Protein AF-A0A2D7WA22-F1 (afdb_monomer)

Solvent-accessible surface area (backbone atoms only — not comparable to full-atom values): 11989 Å² total; per-residue (Å²): 135,79,86,81,78,75,79,78,75,49,73,68,56,56,52,50,51,46,53,52,49,50,47,52,48,48,49,52,66,76,46,58,73,92,53,81,44,49,104,83,66,50,68,70,70,55,61,49,52,39,23,45,42,33,36,50,54,14,52,52,45,37,56,57,49,68,72,53,59,78,88,54,43,74,72,46,25,60,57,46,40,51,50,42,46,58,54,35,47,50,29,27,51,52,36,48,32,54,76,69,40,70,78,48,88,61,64,79,92,69,65,47,91,97,43,57,79,43,75,49,78,38,79,62,37,83,90,78,71,44,49,50,33,37,36,38,33,92,69,30,48,58,54,40,34,51,49,30,52,46,48,42,53,50,49,63,75,50,61,84,46,92,60,31,34,57,50,46,24,36,51,36,28,30,46,11,23,52,37,34,38,53,30,37,70,30,71,69,57,24,48,54,23,50,56,52,30,49,56,37,47,37,54,48,31,54,74,72,40,65,99,57,16,73,68,80,48,106

Mean predicted aligned error: 10.93 Å

pLDDT: mean 75.65, std 14.12, range [40.56, 95.25]

Radius of gyration: 19.79 Å; Cα contacts (8 Å, |Δi|>4): 254; chains: 1; bounding box: 45×62×51 Å

Sequence (218 aa):
MSDTAAVRINEKEFILVGVFLVFTAILAAFFPNMATTNESGEIDYISIPLVGFPIMASLILLAFASQEKSSRMHKLNASVRLATLAFSFIPFAVATALFFDWLVVIDWNNIGYNSYAIRQQYTWINSIGVSWHVGLDGLSFPMVWLTAFLIPVTILMTWDEKSGATYHPLLLLMGGALIGVFVALDLFMFYVFWELTLIPMFFLILNWGGKERRYAAQ

Structure (mmCIF, N/CA/C/O backbone):
data_AF-A0A2D7WA22-F1
#
_entry.id   AF-A0A2D7WA22-F1
#
loop_
_atom_site.group_PDB
_atom_site.id
_atom_site.type_symbol
_atom_site.label_atom_id
_atom_site.label_alt_id
_atom_site.label_comp_id
_atom_site.label_asym_id
_atom_site.label_entity_id
_atom_site.label_seq_id
_atom_site.pdbx_PDB_ins_code
_atom_site.Cartn_x
_atom_site.Cartn_y
_atom_site.Cartn_z
_atom_site.occupancy
_atom_site.B_iso_or_equiv
_atom_site.auth_seq_id
_atom_site.auth_comp_id
_atom_site.auth_asym_id
_atom_site.auth_atom_id
_atom_site.pdbx_PDB_model_num
ATOM 1 N N . MET A 1 1 ? 2.671 -49.892 29.469 1.00 40.66 1 MET A N 1
ATOM 2 C CA . MET A 1 1 ? 3.418 -49.751 28.205 1.00 40.66 1 MET A CA 1
ATOM 3 C C . MET A 1 1 ? 2.680 -48.694 27.391 1.00 40.66 1 MET A C 1
ATOM 5 O O . MET A 1 1 ? 1.584 -48.972 26.943 1.00 40.66 1 MET A O 1
ATOM 9 N N . SER A 1 2 ? 3.241 -47.476 27.372 1.00 44.31 2 SER A N 1
ATOM 10 C CA . SER A 1 2 ? 2.905 -46.285 26.564 1.00 44.31 2 SER A CA 1
ATOM 11 C C . SER A 1 2 ? 1.430 -45.865 26.411 1.00 44.31 2 SER A C 1
ATOM 13 O O . SER A 1 2 ? 0.767 -46.264 25.457 1.00 44.31 2 SER A O 1
ATOM 15 N N . ASP A 1 3 ? 0.983 -44.945 27.274 1.00 45.47 3 ASP A N 1
ATOM 16 C CA . ASP A 1 3 ? -0.130 -44.025 26.995 1.00 45.47 3 ASP A CA 1
ATOM 17 C C . ASP A 1 3 ? 0.218 -43.187 25.752 1.00 45.47 3 ASP A C 1
ATOM 19 O O . ASP A 1 3 ? 1.113 -42.339 25.782 1.00 45.47 3 ASP A O 1
ATOM 23 N N . THR A 1 4 ? -0.466 -43.422 24.633 1.00 53.50 4 THR A N 1
ATOM 24 C CA . THR A 1 4 ? -0.446 -42.514 23.482 1.00 53.50 4 THR A CA 1
ATOM 25 C C . THR A 1 4 ? -1.156 -41.224 23.873 1.00 53.50 4 THR A C 1
ATOM 27 O O . THR A 1 4 ? -2.381 -41.125 23.796 1.00 53.50 4 THR A O 1
ATOM 30 N N . ALA A 1 5 ? -0.376 -40.232 24.303 1.00 50.94 5 ALA A N 1
ATOM 31 C CA . ALA A 1 5 ? -0.824 -38.861 24.470 1.00 50.94 5 ALA A CA 1
ATOM 32 C C . ALA A 1 5 ? -1.284 -38.323 23.108 1.00 50.94 5 ALA A C 1
ATOM 34 O O . ALA A 1 5 ? -0.484 -37.842 22.306 1.00 50.94 5 ALA A O 1
ATOM 35 N N . ALA A 1 6 ? -2.582 -38.439 22.827 1.00 52.62 6 ALA A N 1
ATOM 36 C CA . ALA A 1 6 ? -3.207 -37.739 21.720 1.00 52.62 6 ALA A CA 1
ATOM 37 C C . ALA A 1 6 ? -2.972 -36.239 21.940 1.00 52.62 6 ALA A C 1
ATOM 39 O O . ALA A 1 6 ? -3.553 -35.636 22.847 1.00 52.62 6 ALA A O 1
ATOM 40 N N . VAL A 1 7 ? -2.069 -35.656 21.148 1.00 59.00 7 VAL A N 1
ATOM 41 C CA . VAL A 1 7 ? -1.822 -34.215 21.108 1.00 59.00 7 VAL A CA 1
ATOM 42 C C . VAL A 1 7 ? -3.149 -33.560 20.734 1.00 59.00 7 VAL A C 1
ATOM 44 O O . VAL A 1 7 ? -3.590 -33.628 19.590 1.00 59.00 7 VAL A O 1
ATOM 47 N N . ARG A 1 8 ? -3.836 -32.987 21.726 1.00 51.75 8 ARG A N 1
ATOM 48 C CA . ARG A 1 8 ? -5.062 -32.213 21.520 1.00 51.75 8 ARG A CA 1
ATOM 49 C C . ARG A 1 8 ? -4.667 -30.885 20.886 1.00 51.75 8 ARG A C 1
ATOM 51 O O . ARG A 1 8 ? -4.421 -29.915 21.596 1.00 51.75 8 ARG A O 1
ATOM 58 N N . ILE A 1 9 ? -4.561 -30.873 19.561 1.00 57.53 9 ILE A N 1
ATOM 59 C CA . ILE A 1 9 ? -4.369 -29.649 18.781 1.00 57.53 9 ILE A CA 1
ATOM 60 C C . ILE A 1 9 ? -5.577 -28.752 19.059 1.00 57.53 9 ILE A C 1
ATOM 62 O O . ILE A 1 9 ? -6.724 -29.191 18.961 1.00 57.53 9 ILE A O 1
ATOM 66 N N . ASN A 1 10 ? -5.326 -27.521 19.493 1.00 66.81 10 ASN A N 1
ATOM 67 C CA . ASN A 1 10 ? -6.388 -26.590 19.857 1.00 66.81 10 ASN A CA 1
ATOM 68 C C . ASN A 1 10 ? -7.135 -26.157 18.580 1.00 66.81 10 ASN A C 1
ATOM 70 O O . ASN A 1 10 ? -6.491 -25.921 17.560 1.00 66.81 10 ASN A O 1
ATOM 74 N N . GLU A 1 11 ? -8.464 -25.990 18.605 1.00 67.31 11 GLU A N 1
ATOM 75 C CA . GLU A 1 11 ? -9.244 -25.564 17.417 1.00 67.31 11 GLU A CA 1
ATOM 76 C C . GLU A 1 11 ? -8.676 -24.279 16.782 1.00 67.31 11 GLU A C 1
ATOM 78 O O . GLU A 1 11 ? -8.676 -24.113 15.564 1.00 67.31 11 GLU A O 1
ATOM 83 N N . LYS A 1 12 ? -8.092 -23.404 17.609 1.00 56.69 12 LYS A N 1
ATOM 84 C CA . LYS A 1 12 ? -7.400 -22.182 17.178 1.00 56.69 12 LYS A CA 1
ATOM 85 C C . LYS A 1 12 ? -6.147 -22.436 16.336 1.00 56.69 12 LYS A C 1
ATOM 87 O O . LYS A 1 12 ? -5.876 -21.670 15.420 1.00 56.69 12 LYS A O 1
ATOM 92 N N . GLU A 1 13 ? -5.386 -23.487 16.632 1.00 58.94 13 GLU A N 1
ATOM 93 C CA . GLU A 1 13 ? -4.184 -23.858 15.873 1.00 58.94 13 GLU A CA 1
ATOM 94 C C . GLU A 1 13 ? -4.567 -24.458 14.518 1.00 58.94 13 GLU A C 1
ATOM 96 O O . GLU A 1 13 ? -3.937 -24.148 13.511 1.00 58.94 13 GLU A O 1
ATOM 101 N N . PHE A 1 14 ? -5.654 -25.232 14.462 1.00 65.25 14 PHE A N 1
ATOM 102 C CA . PHE A 1 14 ? -6.178 -25.771 13.206 1.00 65.25 14 PHE A CA 1
ATOM 103 C C . PHE A 1 14 ? -6.692 -24.664 12.274 1.00 65.25 14 PHE A C 1
ATOM 105 O O . PHE A 1 14 ? -6.386 -24.661 11.082 1.00 65.25 14 PHE A O 1
ATOM 112 N N . ILE A 1 15 ? -7.407 -23.673 12.816 1.00 63.22 15 ILE A N 1
ATOM 113 C CA . ILE A 1 15 ? -7.856 -22.507 12.043 1.00 63.22 15 ILE A CA 1
ATOM 114 C C . ILE A 1 15 ? -6.663 -21.644 11.614 1.00 63.22 15 ILE A C 1
ATOM 116 O O . ILE A 1 15 ? -6.643 -21.166 10.484 1.00 63.22 15 ILE A O 1
ATOM 120 N N . LEU A 1 16 ? -5.650 -21.465 12.467 1.00 58.38 16 LEU A N 1
ATOM 121 C CA . LEU A 1 16 ? -4.437 -20.721 12.118 1.00 58.38 16 LEU A CA 1
ATOM 122 C C . LEU A 1 16 ? -3.681 -21.375 10.954 1.00 58.38 16 LEU A C 1
ATOM 124 O O . LEU A 1 16 ? -3.290 -20.690 10.011 1.00 58.38 16 LEU A O 1
ATOM 128 N N . VAL A 1 17 ? -3.520 -22.699 10.996 1.00 56.12 17 VAL A N 1
ATOM 129 C CA . VAL A 1 17 ? -2.935 -23.477 9.897 1.00 56.12 17 VAL A CA 1
ATOM 130 C C . VAL A 1 17 ? -3.815 -23.389 8.647 1.00 56.12 17 VAL A C 1
ATOM 132 O O . VAL A 1 17 ? -3.289 -23.238 7.549 1.00 56.12 17 VAL A O 1
ATOM 135 N N . GLY A 1 18 ? -5.143 -23.382 8.796 1.00 64.94 18 GLY A N 1
ATOM 136 C CA . GLY A 1 18 ? -6.084 -23.144 7.700 1.00 64.94 18 GLY A CA 1
ATOM 137 C C . GLY A 1 18 ? -5.918 -21.766 7.049 1.00 64.94 18 GLY A C 1
ATOM 138 O O . GLY A 1 18 ? -5.825 -21.677 5.830 1.00 64.94 18 GLY A O 1
ATOM 139 N N . VAL A 1 19 ? -5.800 -20.694 7.838 1.00 62.81 19 VAL A N 1
ATOM 140 C CA . VAL A 1 19 ? -5.535 -19.331 7.341 1.00 62.81 19 VAL A CA 1
ATOM 141 C C . VAL A 1 19 ? -4.160 -19.248 6.681 1.00 62.81 19 VAL A C 1
ATOM 143 O O . VAL A 1 19 ? -4.032 -18.606 5.646 1.00 62.81 19 VAL A O 1
ATOM 146 N N . PHE A 1 20 ? -3.145 -19.925 7.222 1.00 60.25 20 PHE A N 1
ATOM 147 C CA . PHE A 1 20 ? -1.808 -19.995 6.626 1.00 60.25 20 PHE A CA 1
ATOM 148 C C . PHE A 1 20 ? -1.792 -20.767 5.292 1.00 60.25 20 PHE A C 1
ATOM 150 O O . PHE A 1 20 ? -1.095 -20.383 4.351 1.00 60.25 20 PHE A O 1
ATOM 157 N N . LEU A 1 21 ? -2.594 -21.829 5.177 1.00 58.88 21 LEU A N 1
ATOM 158 C CA . LEU A 1 21 ? -2.779 -22.584 3.936 1.00 58.88 21 LEU A CA 1
ATOM 159 C C . LEU A 1 21 ? -3.570 -21.792 2.893 1.00 58.88 21 LEU A C 1
ATOM 161 O O . LEU A 1 21 ? -3.202 -21.779 1.724 1.00 58.88 21 LEU A O 1
ATOM 165 N N . VAL A 1 22 ? -4.611 -21.069 3.308 1.00 63.47 22 VAL A N 1
ATOM 166 C CA . VAL A 1 22 ? -5.327 -20.131 2.432 1.00 63.47 22 VAL A CA 1
ATOM 167 C C . VAL A 1 22 ? -4.407 -18.978 2.018 1.00 63.47 22 VAL A C 1
ATOM 169 O O . VAL A 1 22 ? -4.413 -18.598 0.858 1.00 63.47 22 VAL A O 1
ATOM 172 N N . PHE A 1 23 ? -3.551 -18.478 2.912 1.00 62.97 23 PHE A N 1
ATOM 173 C CA . PHE A 1 23 ? -2.505 -17.490 2.620 1.00 62.97 23 PHE A CA 1
ATOM 174 C C . PHE A 1 23 ? -1.533 -18.002 1.553 1.00 62.97 23 PHE A C 1
ATOM 176 O O . PHE A 1 23 ? -1.296 -17.306 0.574 1.00 62.97 23 PHE A O 1
ATOM 183 N N . THR A 1 24 ? -1.003 -19.219 1.700 1.00 54.50 24 THR A N 1
ATOM 184 C CA . THR A 1 24 ? -0.066 -19.797 0.720 1.00 54.50 24 THR A CA 1
ATOM 185 C C . THR A 1 24 ? -0.763 -20.099 -0.600 1.00 54.50 24 THR A C 1
ATOM 187 O O . THR A 1 24 ? -0.167 -19.896 -1.652 1.00 54.50 24 THR A O 1
ATOM 190 N N . ALA A 1 25 ? -2.034 -20.501 -0.565 1.00 57.69 25 ALA A N 1
ATOM 191 C CA . ALA A 1 25 ? -2.844 -20.699 -1.759 1.00 57.69 25 ALA A CA 1
ATOM 192 C C . ALA A 1 25 ? -3.172 -19.378 -2.473 1.00 57.69 25 ALA A C 1
ATOM 194 O O . ALA A 1 25 ? -3.064 -19.325 -3.689 1.00 57.69 25 ALA A O 1
ATOM 195 N N . ILE A 1 26 ? -3.518 -18.305 -1.751 1.00 62.16 26 ILE A N 1
ATOM 196 C CA . ILE A 1 26 ? -3.746 -16.963 -2.317 1.00 62.16 26 ILE A CA 1
ATOM 197 C C . ILE A 1 26 ? -2.439 -16.407 -2.883 1.00 62.16 26 ILE A C 1
ATOM 199 O O . ILE A 1 26 ? -2.439 -15.896 -3.996 1.00 62.16 26 ILE A O 1
ATOM 203 N N . LEU A 1 27 ? -1.322 -16.563 -2.168 1.00 57.28 27 LEU A N 1
ATOM 204 C CA . LEU A 1 27 ? 0.007 -16.165 -2.630 1.00 57.28 27 LEU A CA 1
ATOM 205 C C . LEU A 1 27 ? 0.378 -16.904 -3.927 1.00 57.28 27 LEU A C 1
ATOM 207 O O . LEU A 1 27 ? 0.755 -16.273 -4.905 1.00 57.28 27 LEU A O 1
ATOM 211 N N . ALA A 1 28 ? 0.189 -18.225 -3.968 1.00 55.06 28 ALA A N 1
ATOM 212 C CA . ALA A 1 28 ? 0.450 -19.037 -5.155 1.00 55.06 28 ALA A CA 1
ATOM 213 C C . ALA A 1 28 ? -0.542 -18.777 -6.303 1.00 55.06 28 ALA A C 1
ATOM 215 O O . ALA A 1 28 ? -0.185 -18.936 -7.468 1.00 55.06 28 ALA A O 1
ATOM 216 N N . ALA A 1 29 ? -1.785 -18.399 -5.988 1.00 57.38 29 ALA A N 1
ATOM 217 C CA . ALA A 1 29 ? -2.821 -18.130 -6.978 1.00 57.38 29 ALA A CA 1
ATOM 218 C C . ALA A 1 29 ? -2.676 -16.743 -7.606 1.00 57.38 29 ALA A C 1
ATOM 220 O O . ALA A 1 29 ? -2.864 -16.636 -8.810 1.00 57.38 29 ALA A O 1
ATOM 221 N N . PHE A 1 30 ? -2.345 -15.705 -6.831 1.00 58.59 30 PHE A N 1
ATOM 222 C CA . PHE A 1 30 ? -2.199 -14.328 -7.323 1.00 58.59 30 PHE A CA 1
ATOM 223 C C . PHE A 1 30 ? -0.798 -14.014 -7.861 1.00 58.59 30 PHE A C 1
ATOM 225 O O . PHE A 1 30 ? -0.679 -13.168 -8.742 1.00 58.59 30 PHE A O 1
ATOM 232 N N . PHE A 1 31 ? 0.243 -14.696 -7.375 1.00 59.38 31 PHE A N 1
ATOM 233 C CA . PHE A 1 31 ? 1.629 -14.508 -7.812 1.00 59.38 31 PHE A CA 1
ATOM 234 C C . PHE A 1 31 ? 2.147 -15.807 -8.452 1.00 59.38 31 PHE A C 1
ATOM 236 O O . PHE A 1 31 ? 2.809 -16.616 -7.792 1.00 59.38 31 PHE A O 1
ATOM 243 N N . PRO A 1 32 ? 1.809 -16.072 -9.726 1.00 50.78 32 PRO A N 1
ATOM 244 C CA . PRO A 1 32 ? 2.322 -17.241 -10.429 1.00 50.78 32 PRO A CA 1
ATOM 245 C C . PRO A 1 32 ? 3.842 -17.141 -10.594 1.00 50.78 32 PRO A C 1
ATOM 247 O O . PRO A 1 32 ? 4.369 -16.090 -10.943 1.00 50.78 32 PRO A O 1
ATOM 250 N N . ASN A 1 33 ? 4.522 -18.270 -10.390 1.00 49.00 33 ASN A N 1
ATOM 251 C CA . ASN A 1 33 ? 5.981 -18.440 -10.360 1.00 49.00 33 ASN A CA 1
ATOM 252 C C . ASN A 1 33 ? 6.680 -17.871 -9.115 1.00 49.00 33 ASN A C 1
ATOM 254 O O . ASN A 1 33 ? 7.541 -17.001 -9.179 1.00 49.00 33 ASN A O 1
ATOM 258 N N . MET A 1 34 ? 6.399 -18.509 -7.973 1.00 45.66 34 MET A N 1
ATOM 259 C CA . MET A 1 34 ? 7.188 -18.442 -6.733 1.00 45.66 34 MET A CA 1
ATOM 260 C C . MET A 1 34 ? 8.546 -19.165 -6.836 1.00 45.66 34 MET A C 1
ATOM 262 O O . MET A 1 34 ? 8.928 -19.941 -5.960 1.00 45.66 34 MET A O 1
ATOM 266 N N . ALA A 1 35 ? 9.278 -18.930 -7.919 1.00 40.56 35 ALA A N 1
ATOM 267 C CA . ALA A 1 35 ? 10.693 -19.236 -8.011 1.00 40.56 35 ALA A CA 1
ATOM 268 C C . ALA A 1 35 ? 11.381 -17.911 -8.325 1.00 40.56 35 ALA A C 1
ATOM 270 O O . ALA A 1 35 ? 11.062 -17.256 -9.307 1.00 40.56 35 ALA A O 1
ATOM 271 N N . THR A 1 36 ? 12.258 -17.506 -7.420 1.00 46.97 36 THR A N 1
ATOM 272 C CA . THR A 1 36 ? 12.890 -16.195 -7.208 1.00 46.97 36 THR A CA 1
ATOM 273 C C . THR A 1 36 ? 13.787 -15.691 -8.346 1.00 46.97 36 THR A C 1
ATOM 275 O O . THR A 1 36 ? 14.806 -15.055 -8.095 1.00 46.97 36 THR A O 1
ATOM 278 N N . THR A 1 37 ? 13.455 -15.989 -9.593 1.00 44.31 37 THR A N 1
ATOM 279 C CA . THR A 1 37 ? 14.300 -15.725 -10.750 1.00 44.31 37 THR A CA 1
ATOM 280 C C . THR A 1 37 ? 13.427 -15.513 -11.975 1.00 44.31 37 THR A C 1
ATOM 282 O O . THR A 1 37 ? 12.665 -16.399 -12.363 1.00 44.31 37 THR A O 1
ATOM 285 N N . ASN A 1 38 ? 13.583 -14.345 -12.604 1.00 49.25 38 ASN A N 1
ATOM 286 C CA . ASN A 1 38 ? 13.236 -14.139 -14.010 1.00 49.25 38 ASN A CA 1
ATOM 287 C C . ASN A 1 38 ? 13.832 -15.265 -14.881 1.00 49.25 38 ASN A C 1
ATOM 289 O O . ASN A 1 38 ? 14.788 -15.935 -14.484 1.00 49.25 38 ASN A O 1
ATOM 293 N N . GLU A 1 39 ? 13.388 -15.373 -16.134 1.00 49.84 39 GLU A N 1
ATOM 294 C CA . GLU A 1 39 ? 14.095 -16.140 -17.178 1.00 49.84 39 GLU A CA 1
ATOM 295 C C . GLU A 1 39 ? 15.579 -15.707 -17.337 1.00 49.84 39 GLU A C 1
ATOM 297 O O . GLU A 1 39 ? 16.385 -16.442 -17.901 1.00 49.84 39 GLU A O 1
ATOM 302 N N . SER A 1 40 ? 15.956 -14.543 -16.779 1.00 44.53 40 SER A N 1
ATOM 303 C CA . SER A 1 40 ? 17.304 -13.960 -16.711 1.00 44.53 40 SER A CA 1
ATOM 304 C C . SER A 1 40 ? 18.034 -14.092 -15.357 1.00 44.53 40 SER A C 1
ATOM 306 O O . SER A 1 40 ? 19.177 -13.652 -15.252 1.00 44.53 40 SER A O 1
ATOM 308 N N . GLY A 1 41 ? 17.428 -14.684 -14.319 1.00 51.38 41 GLY A N 1
ATOM 309 C CA . GLY A 1 41 ? 18.082 -14.887 -13.014 1.00 51.38 41 GLY A CA 1
ATOM 310 C C . GLY A 1 41 ? 18.057 -13.696 -12.038 1.00 51.38 41 GLY A C 1
ATOM 311 O O . GLY A 1 41 ? 18.729 -13.742 -11.010 1.00 51.38 41 GLY A O 1
ATOM 312 N N . GLU A 1 42 ? 17.292 -12.643 -12.329 1.00 55.66 42 GLU A N 1
ATOM 313 C CA . GLU A 1 42 ? 17.187 -11.438 -11.491 1.00 55.66 42 GLU A CA 1
ATOM 314 C C . GLU A 1 42 ? 16.034 -11.548 -10.471 1.00 55.66 42 GLU A C 1
ATOM 316 O O . GLU A 1 42 ? 14.986 -12.133 -10.773 1.00 55.66 42 GLU A O 1
ATOM 321 N N . ILE A 1 43 ? 16.243 -11.027 -9.254 1.00 58.88 43 ILE A N 1
ATOM 322 C CA . ILE A 1 43 ? 15.286 -11.092 -8.135 1.00 58.88 43 ILE A CA 1
ATOM 323 C C . ILE A 1 43 ? 14.184 -10.041 -8.342 1.00 58.88 43 ILE A C 1
ATOM 325 O O . ILE A 1 43 ? 14.472 -8.862 -8.528 1.00 58.88 43 ILE A O 1
ATOM 329 N N . ASP A 1 44 ? 12.915 -10.452 -8.262 1.00 67.56 44 ASP A N 1
ATOM 330 C CA . ASP A 1 44 ? 11.765 -9.539 -8.277 1.00 67.56 44 ASP A CA 1
ATOM 331 C C . ASP A 1 44 ? 11.621 -8.804 -6.938 1.00 67.56 44 ASP A C 1
ATOM 333 O O . ASP A 1 44 ? 11.105 -9.333 -5.949 1.00 67.56 44 ASP A O 1
ATOM 337 N N . TYR A 1 45 ? 12.099 -7.561 -6.912 1.00 67.12 45 TYR A N 1
ATOM 338 C CA . TYR A 1 45 ? 11.980 -6.669 -5.760 1.00 67.12 45 TYR A CA 1
ATOM 339 C C . TYR A 1 45 ? 10.653 -5.899 -5.715 1.00 67.12 45 TYR A C 1
ATOM 341 O O . TYR A 1 45 ? 10.390 -5.194 -4.739 1.00 67.12 45 TYR A O 1
ATOM 349 N N . ILE A 1 46 ? 9.817 -6.016 -6.746 1.00 69.00 46 ILE A N 1
ATOM 350 C CA . ILE A 1 46 ? 8.629 -5.190 -6.947 1.00 69.00 46 ILE A CA 1
ATOM 351 C C . ILE A 1 46 ? 7.365 -5.939 -6.514 1.00 69.00 46 ILE A C 1
ATOM 353 O O . ILE A 1 46 ? 6.607 -5.451 -5.676 1.00 69.00 46 ILE A O 1
ATOM 357 N N . SER A 1 47 ? 7.113 -7.130 -7.050 1.00 69.31 47 SER A N 1
ATOM 358 C CA . SER A 1 47 ? 5.838 -7.824 -6.846 1.00 69.31 47 SER A CA 1
ATOM 359 C C . SER A 1 47 ? 5.692 -8.364 -5.419 1.00 69.31 47 SER A C 1
ATOM 361 O O . SER A 1 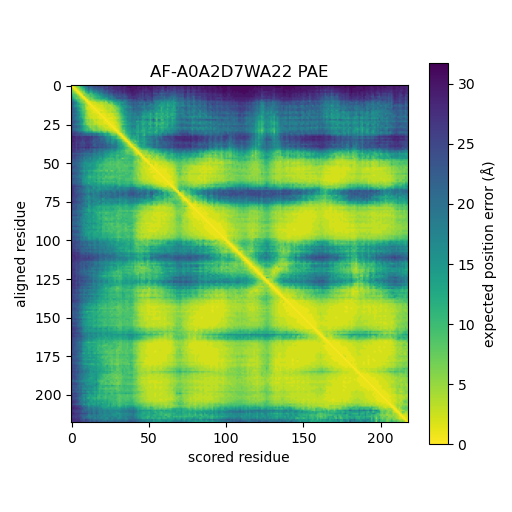47 ? 4.677 -8.119 -4.762 1.00 69.31 47 SER A O 1
ATOM 363 N N . ILE A 1 48 ? 6.717 -9.038 -4.889 1.00 73.25 48 ILE A N 1
ATOM 364 C CA . ILE A 1 48 ? 6.642 -9.704 -3.579 1.00 73.25 48 ILE A CA 1
ATOM 365 C C . ILE A 1 48 ? 6.836 -8.716 -2.417 1.00 73.25 48 ILE A C 1
ATOM 367 O O . ILE A 1 48 ? 5.958 -8.649 -1.553 1.00 73.25 48 ILE A O 1
ATOM 371 N N . PRO A 1 49 ? 7.929 -7.932 -2.341 1.00 79.06 49 PRO A N 1
ATOM 372 C CA . PRO A 1 49 ? 8.199 -7.104 -1.163 1.00 79.06 49 PRO A CA 1
ATOM 373 C C . PRO A 1 49 ? 7.319 -5.852 -1.088 1.00 79.06 49 PRO A C 1
ATOM 375 O O . PRO A 1 49 ? 6.996 -5.387 0.004 1.00 79.06 49 PRO A O 1
ATOM 378 N N . LEU A 1 50 ? 6.946 -5.298 -2.243 1.00 80.38 50 LEU A N 1
ATOM 379 C CA . LEU A 1 50 ? 6.290 -3.995 -2.343 1.00 80.38 50 LEU A CA 1
ATOM 380 C C . LEU A 1 50 ? 4.762 -4.119 -2.353 1.00 80.38 50 LEU A C 1
ATOM 382 O O . LEU A 1 50 ? 4.087 -3.325 -1.702 1.00 80.38 50 LEU A O 1
ATOM 386 N N . VAL A 1 51 ? 4.218 -5.139 -3.027 1.00 81.19 51 VAL A N 1
ATOM 387 C CA . VAL A 1 51 ? 2.765 -5.340 -3.163 1.00 81.19 51 VAL A CA 1
ATOM 388 C C . VAL A 1 51 ? 2.273 -6.531 -2.342 1.00 81.19 51 VAL A C 1
ATOM 390 O O . VAL A 1 51 ? 1.376 -6.386 -1.508 1.00 81.19 51 VAL A O 1
ATOM 393 N N . GLY A 1 52 ? 2.875 -7.707 -2.530 1.00 80.75 52 GLY A N 1
ATOM 394 C CA . GLY A 1 52 ? 2.445 -8.938 -1.865 1.00 80.75 52 GLY A CA 1
ATOM 395 C C . GLY A 1 52 ? 2.560 -8.856 -0.344 1.00 80.75 52 GLY A C 1
ATOM 396 O O . GLY A 1 52 ? 1.599 -9.125 0.374 1.00 80.75 52 GLY A O 1
ATOM 397 N N . PHE A 1 53 ? 3.711 -8.425 0.167 1.00 85.38 53 PHE A N 1
ATOM 398 C CA . PHE A 1 53 ? 3.968 -8.356 1.601 1.00 85.38 53 PHE A CA 1
ATOM 399 C C . PHE A 1 53 ? 2.928 -7.528 2.389 1.00 85.38 53 PHE A C 1
ATOM 401 O O . PHE A 1 53 ? 2.334 -8.089 3.314 1.00 85.38 53 PHE A O 1
ATO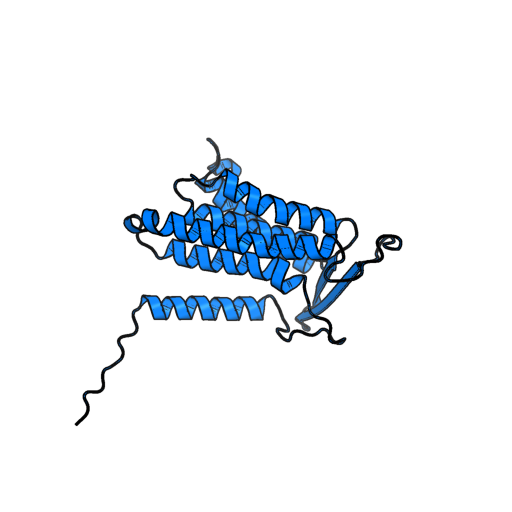M 408 N N . PRO A 1 54 ? 2.639 -6.249 2.064 1.00 87.50 54 PRO A N 1
ATOM 409 C CA . PRO A 1 54 ? 1.661 -5.459 2.821 1.00 87.50 54 PRO A CA 1
ATOM 410 C C . PRO A 1 54 ? 0.228 -6.006 2.731 1.00 87.50 54 PRO A C 1
ATOM 412 O O . PRO A 1 54 ? -0.488 -6.008 3.738 1.00 87.50 54 PRO A O 1
ATOM 415 N N . ILE A 1 55 ? -0.190 -6.525 1.571 1.00 87.12 55 ILE A N 1
ATOM 416 C CA . ILE A 1 55 ? -1.520 -7.135 1.400 1.00 87.12 55 ILE A CA 1
ATOM 417 C C . ILE A 1 55 ? -1.649 -8.380 2.276 1.00 87.12 55 ILE A C 1
ATOM 419 O O . ILE A 1 55 ? -2.626 -8.554 2.998 1.00 87.12 55 ILE A O 1
ATOM 423 N N . MET A 1 56 ? -0.641 -9.242 2.280 1.00 83.56 56 MET A N 1
ATOM 424 C CA . MET A 1 56 ? -0.739 -10.473 3.049 1.00 83.56 56 MET A CA 1
ATOM 425 C C . MET A 1 56 ? -0.570 -10.232 4.552 1.00 83.56 56 MET A C 1
ATOM 427 O O . MET A 1 56 ? -1.309 -10.801 5.356 1.00 83.56 56 MET A O 1
ATOM 431 N N . ALA A 1 57 ? 0.363 -9.360 4.941 1.00 86.00 57 ALA A N 1
ATOM 432 C CA . ALA A 1 57 ? 0.567 -8.973 6.332 1.00 86.00 57 ALA A CA 1
ATOM 433 C C . ALA A 1 57 ? -0.715 -8.385 6.935 1.00 86.00 57 ALA A C 1
ATOM 435 O O . ALA A 1 57 ? -1.110 -8.752 8.042 1.00 86.00 57 ALA A O 1
ATOM 436 N N . SER A 1 58 ? -1.406 -7.521 6.190 1.00 86.81 58 SER A N 1
ATOM 437 C CA . SER A 1 58 ? -2.683 -6.960 6.628 1.00 86.81 58 SER A CA 1
ATOM 438 C C . SER A 1 58 ? -3.795 -8.002 6.726 1.00 86.81 58 SER A C 1
ATOM 440 O O . SER A 1 58 ? -4.488 -8.025 7.741 1.00 86.81 58 SER A O 1
ATOM 442 N N . LEU A 1 59 ? -3.945 -8.903 5.750 1.00 85.94 59 LEU A N 1
ATOM 443 C CA . LEU A 1 59 ? -4.943 -9.979 5.811 1.00 85.94 59 LEU A CA 1
ATOM 444 C C . LEU A 1 59 ? -4.712 -10.917 7.000 1.00 85.94 59 LEU A C 1
ATOM 446 O O . LEU A 1 59 ? -5.667 -11.266 7.695 1.00 85.94 59 LEU A O 1
ATOM 450 N N . ILE A 1 60 ? -3.457 -11.278 7.284 1.00 84.56 60 ILE A N 1
ATOM 451 C CA . ILE A 1 60 ? -3.106 -12.07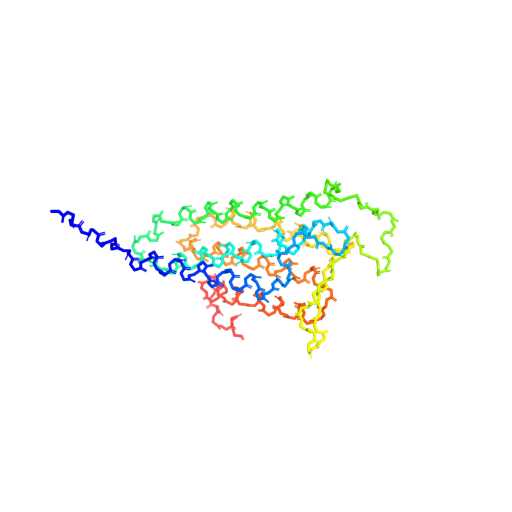6 8.465 1.00 84.56 60 ILE A CA 1
ATOM 452 C C . ILE A 1 60 ? -3.500 -11.323 9.737 1.00 84.56 60 ILE A C 1
ATOM 454 O O . ILE A 1 60 ? -4.198 -11.874 10.587 1.00 84.56 60 ILE A O 1
ATOM 458 N N . LEU A 1 61 ? -3.092 -10.058 9.870 1.00 85.38 61 LEU A N 1
ATOM 459 C CA . LEU A 1 61 ? -3.410 -9.257 11.052 1.00 85.38 61 LEU A CA 1
ATOM 460 C C . LEU A 1 61 ? -4.923 -9.070 11.233 1.00 85.38 61 LEU A C 1
ATOM 462 O O . LEU A 1 61 ? -5.401 -9.131 12.364 1.00 85.38 61 LEU A O 1
ATOM 466 N N . LEU A 1 62 ? -5.687 -8.917 10.146 1.00 84.50 62 LEU A N 1
ATOM 467 C CA . LEU A 1 62 ? -7.150 -8.863 10.182 1.00 84.50 62 LEU A CA 1
ATOM 468 C C . LEU A 1 62 ? -7.773 -10.200 10.583 1.00 84.50 62 LEU A C 1
ATOM 470 O O . LEU A 1 62 ? -8.684 -10.212 11.408 1.00 84.50 62 LEU A O 1
ATOM 474 N N . ALA A 1 63 ? -7.275 -11.321 10.060 1.00 81.06 63 ALA A N 1
ATOM 475 C CA . ALA A 1 63 ? -7.742 -12.649 10.447 1.00 81.06 63 ALA A CA 1
ATOM 476 C C . ALA A 1 63 ? -7.492 -12.915 11.941 1.00 81.06 63 ALA A C 1
ATOM 478 O O . ALA A 1 63 ? -8.369 -13.430 12.636 1.00 81.06 63 ALA A O 1
ATOM 479 N N . PHE A 1 64 ? -6.335 -12.493 12.462 1.00 79.88 64 PHE A N 1
ATOM 480 C CA . PHE A 1 64 ? -6.038 -12.530 13.895 1.00 79.88 64 PHE A CA 1
ATOM 481 C C . PHE A 1 64 ? -6.944 -11.595 14.703 1.00 79.88 64 PHE A C 1
ATOM 483 O O . PHE A 1 64 ? -7.478 -11.999 15.736 1.00 79.88 64 PHE A O 1
ATOM 490 N N . ALA A 1 65 ? -7.152 -10.359 14.241 1.00 77.12 65 ALA A N 1
ATOM 491 C CA . ALA A 1 65 ? -8.016 -9.395 14.916 1.00 77.12 65 ALA A CA 1
ATOM 492 C C . ALA A 1 65 ? -9.485 -9.855 14.949 1.00 77.12 65 ALA A C 1
ATOM 494 O O . ALA A 1 65 ? -10.178 -9.624 15.938 1.00 77.12 65 ALA A O 1
ATOM 495 N N . SER A 1 66 ? -9.949 -10.545 13.903 1.00 75.06 66 SER A N 1
ATOM 496 C CA . SER A 1 66 ? -11.320 -11.048 13.779 1.00 75.06 66 SER A CA 1
ATOM 497 C C . SER A 1 66 ? -11.638 -12.197 14.742 1.00 75.06 66 SER A C 1
ATOM 499 O O . SER A 1 66 ? -12.783 -12.318 15.177 1.00 75.06 66 SER A O 1
ATOM 501 N N . GLN A 1 67 ? -10.655 -13.025 15.105 1.00 69.19 67 GLN A N 1
ATOM 502 C CA . GLN A 1 67 ? -10.888 -14.205 15.945 1.00 69.19 67 GLN A CA 1
ATOM 503 C C . GLN A 1 67 ? -10.931 -13.925 17.452 1.00 69.19 67 GLN A C 1
ATOM 505 O O . GLN A 1 67 ? -11.400 -14.771 18.224 1.00 69.19 67 GLN A O 1
ATOM 510 N N . GLU A 1 68 ? -10.460 -12.767 17.917 1.00 67.25 68 GLU A N 1
ATOM 511 C CA . GLU A 1 68 ? -10.393 -12.519 19.353 1.00 67.25 68 GLU A CA 1
ATOM 512 C C . GLU A 1 68 ? -11.687 -11.899 19.910 1.00 67.25 68 GLU A C 1
ATOM 514 O O . GLU A 1 68 ? -12.248 -10.937 19.389 1.00 67.25 68 GLU A O 1
ATOM 519 N N . LYS A 1 69 ? -12.144 -12.421 21.055 1.00 54.53 69 LYS A N 1
ATOM 520 C CA . LYS A 1 69 ? -13.310 -11.906 21.787 1.00 54.53 69 LYS A CA 1
ATOM 521 C C . LYS A 1 69 ? -13.091 -10.433 22.181 1.00 54.53 69 LYS A C 1
ATOM 523 O O . LYS A 1 69 ? -12.035 -10.096 22.718 1.00 54.53 69 LYS A O 1
ATOM 528 N N . SER A 1 70 ? -14.114 -9.587 22.011 1.00 56.97 70 SER A N 1
ATOM 529 C CA . SER A 1 70 ? -14.076 -8.117 22.204 1.00 56.97 70 SER A CA 1
ATOM 530 C C . SER A 1 70 ? -13.391 -7.632 23.506 1.00 56.97 70 SER A C 1
ATOM 532 O O . SER A 1 70 ? -12.693 -6.622 23.506 1.00 56.97 70 SER A O 1
ATOM 534 N N . SER A 1 71 ? -13.457 -8.391 24.609 1.00 54.16 71 SER A N 1
ATOM 535 C CA . SER A 1 71 ? -12.774 -8.051 25.876 1.00 54.16 71 SER A CA 1
ATOM 536 C C . SER A 1 71 ? -11.243 -8.204 25.866 1.00 54.16 71 SER A C 1
ATOM 538 O O . SER A 1 71 ? -10.564 -7.607 26.698 1.00 54.16 71 SER A O 1
ATOM 540 N N . ARG A 1 72 ? -10.674 -9.011 24.962 1.00 60.00 72 ARG A N 1
ATOM 541 C CA . ARG A 1 72 ? -9.221 -9.256 24.854 1.00 60.00 72 ARG A CA 1
ATOM 542 C C . ARG A 1 72 ? -8.562 -8.376 23.782 1.00 60.00 72 ARG A C 1
ATOM 544 O O . ARG A 1 72 ? -7.346 -8.189 23.815 1.00 60.00 72 ARG A O 1
ATOM 551 N N . MET A 1 73 ? -9.372 -7.761 22.914 1.00 59.78 73 MET A N 1
ATOM 552 C CA . MET A 1 73 ? -8.931 -6.815 21.884 1.00 59.78 73 MET A CA 1
ATOM 553 C C . MET A 1 73 ? -8.160 -5.623 22.454 1.00 59.78 73 MET A C 1
ATOM 555 O O . MET A 1 73 ? -7.152 -5.229 21.882 1.00 59.78 73 MET A O 1
ATOM 559 N N . HIS A 1 74 ? -8.526 -5.107 23.633 1.00 62.72 74 HIS A N 1
ATOM 560 C CA . HIS A 1 74 ? -7.769 -4.011 24.255 1.00 62.72 74 HIS A CA 1
ATOM 561 C C . HIS A 1 74 ? -6.313 -4.372 24.590 1.00 62.72 74 HIS A C 1
ATOM 563 O O . HIS A 1 74 ? -5.452 -3.501 24.519 1.00 62.72 74 HIS A O 1
ATOM 569 N N . LYS A 1 75 ? -6.009 -5.642 24.904 1.00 67.31 75 LYS A N 1
ATOM 570 C CA . LYS A 1 75 ? -4.627 -6.080 25.175 1.00 67.31 75 LYS A CA 1
ATOM 571 C C . LYS A 1 75 ? -3.834 -6.353 23.895 1.00 67.31 75 LYS A C 1
ATOM 573 O O . LYS A 1 75 ? -2.637 -6.104 23.870 1.00 67.31 75 LYS A O 1
ATOM 578 N N . LEU A 1 76 ? -4.494 -6.836 22.840 1.00 70.31 76 LEU A N 1
ATOM 579 C CA . LEU A 1 76 ? -3.853 -7.124 21.549 1.00 70.31 76 LEU A CA 1
ATOM 580 C C . LEU A 1 76 ? -3.707 -5.891 20.655 1.00 70.31 76 LEU A C 1
ATOM 582 O O . LEU A 1 76 ? -2.836 -5.876 19.790 1.00 70.31 76 LEU A O 1
ATOM 586 N N . ASN A 1 77 ? -4.505 -4.847 20.887 1.00 75.56 77 ASN A N 1
ATOM 587 C CA . ASN A 1 77 ? -4.452 -3.586 20.151 1.00 75.56 77 ASN A CA 1
ATOM 588 C C . ASN A 1 77 ? -3.025 -3.034 20.044 1.00 75.56 77 ASN A C 1
ATOM 590 O O . ASN A 1 77 ? -2.613 -2.642 18.958 1.00 75.56 77 ASN A O 1
ATOM 594 N N . ALA A 1 78 ? -2.268 -3.032 21.144 1.00 79.25 78 ALA A N 1
ATOM 595 C CA . ALA A 1 78 ? -0.896 -2.529 21.153 1.00 79.25 78 ALA A CA 1
ATOM 596 C C . ALA A 1 78 ? 0.043 -3.387 20.285 1.00 79.25 78 ALA A C 1
ATOM 598 O O . ALA A 1 78 ? 0.807 -2.851 19.485 1.00 79.25 78 ALA A O 1
ATOM 599 N N . SER A 1 79 ? -0.053 -4.716 20.389 1.00 83.62 79 SER A N 1
ATOM 600 C CA . SER A 1 79 ? 0.778 -5.645 19.615 1.00 83.62 79 SER A CA 1
ATOM 601 C C . SER A 1 79 ? 0.474 -5.586 18.119 1.00 83.62 79 SER A C 1
ATOM 603 O O . SER A 1 79 ? 1.399 -5.546 17.315 1.00 83.62 79 SER A O 1
ATOM 605 N N . VAL A 1 80 ? -0.806 -5.531 17.738 1.00 84.06 80 VAL A N 1
ATOM 606 C CA . VAL A 1 80 ? -1.221 -5.453 16.327 1.00 84.06 80 VAL A CA 1
ATOM 607 C C . VAL A 1 80 ? 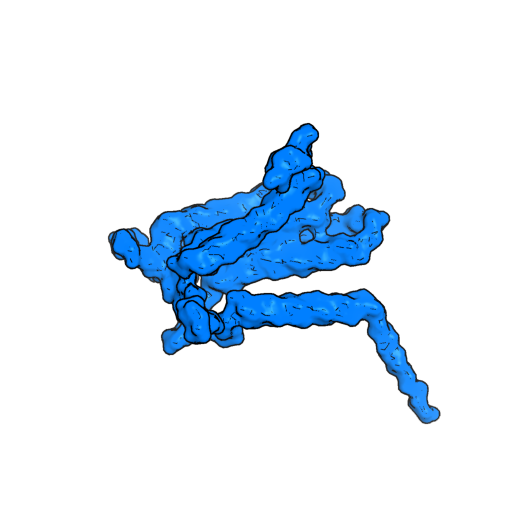-0.801 -4.122 15.704 1.00 84.06 80 VAL A C 1
ATOM 609 O O . VAL A 1 80 ? -0.321 -4.110 14.573 1.00 84.06 80 VAL A O 1
ATOM 612 N N . ARG A 1 81 ? -0.908 -3.005 16.436 1.00 85.56 81 ARG A N 1
ATOM 613 C CA . ARG A 1 81 ? -0.430 -1.689 15.970 1.00 85.56 81 ARG A CA 1
ATOM 614 C C . ARG A 1 81 ? 1.067 -1.698 15.711 1.00 85.56 81 ARG A C 1
ATOM 616 O O . ARG A 1 81 ? 1.498 -1.307 14.632 1.00 85.56 81 ARG A O 1
ATOM 623 N N . LEU A 1 82 ? 1.842 -2.191 16.677 1.00 87.56 82 LEU A N 1
ATOM 624 C CA . LEU A 1 82 ? 3.292 -2.262 16.551 1.00 87.56 82 LEU A CA 1
ATOM 625 C C . LEU A 1 82 ? 3.711 -3.189 15.403 1.00 87.56 82 LEU A C 1
ATOM 627 O O . LEU A 1 82 ? 4.603 -2.836 14.639 1.00 87.56 82 LEU A O 1
ATOM 631 N N . ALA A 1 83 ? 3.036 -4.331 15.243 1.00 89.69 83 ALA A N 1
ATOM 632 C CA . ALA A 1 83 ? 3.272 -5.239 14.125 1.00 89.69 83 ALA A CA 1
ATOM 633 C C . ALA A 1 83 ? 2.943 -4.581 12.777 1.00 89.69 83 ALA A C 1
ATOM 635 O O . ALA A 1 83 ? 3.753 -4.644 11.860 1.00 89.69 83 ALA A O 1
ATOM 636 N N . THR A 1 84 ? 1.799 -3.894 12.668 1.00 89.56 84 THR A N 1
ATOM 637 C CA . THR A 1 84 ? 1.415 -3.179 11.438 1.00 89.56 84 THR A CA 1
ATOM 638 C C . THR A 1 84 ? 2.440 -2.097 11.099 1.00 89.56 84 THR A C 1
ATOM 640 O O . THR A 1 84 ? 2.869 -1.992 9.954 1.00 89.56 84 THR A O 1
ATOM 643 N N . LEU A 1 85 ? 2.877 -1.323 12.097 1.00 92.19 85 LEU A N 1
ATOM 644 C CA . LEU A 1 85 ? 3.901 -0.299 11.920 1.00 92.19 85 LEU A CA 1
ATOM 645 C C . LEU A 1 85 ? 5.221 -0.924 11.442 1.00 92.19 85 LEU A C 1
ATOM 647 O O . LEU A 1 85 ? 5.774 -0.482 10.439 1.00 92.19 85 LEU A O 1
ATOM 651 N N . ALA A 1 86 ? 5.695 -1.982 12.105 1.00 92.44 86 ALA A N 1
ATOM 652 C CA . ALA A 1 86 ? 6.913 -2.690 11.714 1.00 92.44 86 ALA A CA 1
ATOM 653 C C . ALA A 1 86 ? 6.823 -3.227 10.277 1.00 92.44 86 ALA A C 1
ATOM 655 O O . ALA A 1 86 ? 7.757 -3.069 9.496 1.00 92.44 86 ALA A O 1
ATOM 656 N N . PHE A 1 87 ? 5.677 -3.796 9.900 1.00 91.62 87 PHE A N 1
ATOM 657 C CA . PHE A 1 87 ? 5.439 -4.278 8.544 1.00 91.62 87 PHE A CA 1
ATOM 658 C C . PHE A 1 87 ? 5.354 -3.149 7.518 1.00 91.62 87 PHE A C 1
ATOM 660 O O . PHE A 1 87 ? 5.829 -3.336 6.406 1.00 91.62 87 PHE A O 1
ATOM 667 N N . SER A 1 88 ? 4.838 -1.970 7.874 1.00 91.81 88 SER A N 1
ATOM 668 C CA . SER A 1 88 ? 4.795 -0.815 6.964 1.00 91.81 88 SER A CA 1
ATOM 669 C C . SER A 1 88 ? 6.178 -0.256 6.612 1.00 91.81 88 SER A C 1
ATOM 671 O O . SER A 1 88 ? 6.351 0.321 5.541 1.00 91.81 88 SER A O 1
ATOM 673 N N . PHE A 1 89 ? 7.187 -0.481 7.460 1.00 92.75 89 PHE A N 1
ATOM 674 C CA . PHE A 1 89 ? 8.557 -0.067 7.160 1.00 92.75 89 PHE A CA 1
ATOM 675 C C . PHE A 1 89 ? 9.208 -0.891 6.048 1.00 92.75 89 PHE A C 1
ATOM 677 O O . PHE A 1 89 ? 10.122 -0.393 5.403 1.00 92.75 89 PHE A O 1
ATOM 684 N N . ILE A 1 90 ? 8.742 -2.114 5.788 1.00 90.62 90 ILE A N 1
ATOM 685 C CA . ILE A 1 90 ? 9.292 -2.970 4.729 1.00 90.62 90 ILE A CA 1
ATOM 686 C C . ILE A 1 90 ? 9.040 -2.379 3.332 1.00 90.62 90 ILE A C 1
ATOM 688 O O . ILE A 1 90 ? 10.025 -2.089 2.651 1.00 90.62 90 ILE A O 1
ATOM 692 N N . PRO A 1 91 ? 7.789 -2.115 2.895 1.00 89.94 91 PRO A N 1
ATOM 693 C CA . PRO A 1 91 ? 7.550 -1.499 1.593 1.00 89.94 91 PRO A CA 1
ATOM 694 C C . PRO A 1 91 ? 8.154 -0.092 1.511 1.00 89.94 91 PRO A C 1
ATOM 696 O O . PRO A 1 91 ? 8.640 0.289 0.453 1.00 89.94 91 PRO A O 1
ATOM 699 N N . PHE A 1 92 ? 8.210 0.661 2.618 1.00 92.88 92 PHE A N 1
ATOM 700 C CA . PHE A 1 92 ? 8.881 1.964 2.652 1.00 92.88 92 PHE A CA 1
ATOM 701 C C . PHE A 1 92 ? 10.396 1.866 2.424 1.00 92.88 92 PHE A C 1
ATOM 703 O O . PHE A 1 92 ? 10.952 2.625 1.627 1.00 92.88 92 PHE A O 1
ATOM 710 N N . ALA A 1 93 ? 11.068 0.926 3.091 1.00 91.06 93 ALA A N 1
ATOM 711 C CA . ALA A 1 93 ? 12.500 0.703 2.932 1.00 91.06 93 ALA A CA 1
ATOM 712 C C . ALA A 1 93 ? 12.832 0.227 1.515 1.00 91.06 93 ALA A C 1
ATOM 714 O O . ALA A 1 93 ? 13.765 0.747 0.910 1.00 91.06 93 ALA A O 1
ATOM 715 N N . VAL A 1 94 ? 12.039 -0.696 0.962 1.00 87.69 94 VAL A N 1
ATOM 716 C CA . VAL A 1 94 ? 12.211 -1.177 -0.417 1.00 87.69 94 VAL A CA 1
ATOM 717 C C . VAL A 1 94 ? 11.975 -0.047 -1.418 1.00 87.69 94 VAL A C 1
ATOM 719 O O . VAL A 1 94 ? 12.825 0.186 -2.271 1.00 87.69 94 VAL A O 1
ATOM 722 N N . ALA A 1 95 ? 10.880 0.711 -1.287 1.00 88.38 95 ALA A N 1
ATOM 723 C CA . ALA A 1 95 ? 10.598 1.839 -2.173 1.00 88.38 95 ALA A CA 1
ATOM 724 C C . ALA A 1 95 ? 11.700 2.907 -2.111 1.00 88.38 95 ALA A C 1
ATOM 726 O O . ALA A 1 95 ? 12.091 3.451 -3.137 1.00 88.38 95 ALA A O 1
ATOM 727 N N . THR A 1 96 ? 12.232 3.189 -0.919 1.00 89.44 96 THR A N 1
ATOM 728 C CA . THR A 1 96 ? 13.345 4.133 -0.738 1.00 89.44 96 THR A CA 1
ATOM 729 C C . THR A 1 96 ? 14.629 3.601 -1.368 1.00 89.44 96 THR A C 1
ATOM 731 O O . THR A 1 96 ? 15.310 4.332 -2.078 1.00 89.44 96 THR A O 1
ATOM 734 N N . ALA A 1 97 ? 14.950 2.324 -1.163 1.00 87.19 97 ALA A N 1
ATOM 735 C CA . ALA A 1 97 ? 16.137 1.714 -1.746 1.00 87.19 97 ALA A CA 1
ATOM 736 C C . ALA A 1 97 ? 16.073 1.657 -3.283 1.00 87.19 97 ALA A C 1
ATOM 738 O O . ALA A 1 97 ? 17.102 1.807 -3.936 1.00 87.19 97 ALA A O 1
ATOM 739 N N . LEU A 1 98 ? 14.879 1.493 -3.860 1.00 83.31 98 LEU A N 1
ATOM 740 C CA . LEU A 1 98 ? 14.661 1.586 -5.305 1.00 83.31 98 LEU A CA 1
ATOM 741 C C . LEU A 1 98 ? 14.746 3.030 -5.819 1.00 83.31 98 LEU A C 1
ATOM 743 O O . LEU A 1 98 ? 15.322 3.255 -6.873 1.00 83.31 98 LEU A O 1
ATOM 747 N N . PHE A 1 99 ? 14.209 4.009 -5.085 1.00 83.88 99 PHE A N 1
ATOM 748 C CA . PHE A 1 99 ? 14.221 5.420 -5.497 1.00 83.88 99 PHE A CA 1
ATOM 749 C C . PHE A 1 99 ? 15.627 6.045 -5.500 1.00 83.88 99 PHE A C 1
ATOM 751 O O . PHE A 1 99 ? 15.895 6.945 -6.288 1.00 83.88 99 PHE A O 1
ATOM 758 N N . PHE A 1 100 ? 16.522 5.588 -4.619 1.00 84.12 100 PHE A N 1
ATOM 759 C CA . PHE A 1 100 ? 17.905 6.077 -4.510 1.00 84.12 100 PHE A CA 1
ATOM 760 C C . PHE A 1 100 ? 18.939 5.161 -5.191 1.00 84.12 100 PHE A C 1
ATOM 762 O O . PHE A 1 100 ? 20.119 5.224 -4.849 1.00 84.12 100 PHE A O 1
ATOM 769 N N . ASP A 1 101 ? 18.508 4.292 -6.108 1.00 77.06 101 ASP A N 1
ATOM 770 C CA . ASP A 1 101 ? 19.370 3.377 -6.878 1.00 77.06 101 ASP A CA 1
ATOM 771 C C . ASP A 1 101 ? 20.235 2.429 -6.033 1.00 77.06 101 ASP A C 1
ATOM 773 O O . ASP A 1 101 ? 21.283 1.949 -6.467 1.00 77.06 101 ASP A O 1
ATOM 777 N N . TRP A 1 102 ? 19.821 2.141 -4.796 1.00 76.75 102 TRP A N 1
ATOM 778 C CA . TRP A 1 102 ? 20.591 1.280 -3.899 1.00 76.75 102 TRP A CA 1
ATOM 779 C C . TRP A 1 102 ? 20.467 -0.203 -4.281 1.00 76.75 102 TRP A C 1
ATOM 781 O O . TRP A 1 102 ? 21.412 -0.970 -4.103 1.00 76.75 102 TRP A O 1
ATOM 791 N N . LEU A 1 103 ? 19.312 -0.621 -4.807 1.00 69.81 103 LEU A N 1
ATOM 792 C CA . LEU A 1 103 ? 19.074 -2.012 -5.218 1.00 69.81 103 LEU A CA 1
ATOM 793 C C . LEU A 1 103 ? 19.359 -2.261 -6.700 1.00 69.81 103 LEU A C 1
ATOM 795 O O . LEU A 1 103 ? 19.899 -3.307 -7.049 1.00 69.81 103 LEU A O 1
ATOM 799 N N . VAL A 1 104 ? 18.991 -1.314 -7.561 1.00 68.94 104 VAL A N 1
ATOM 800 C CA . VAL A 1 104 ? 19.120 -1.414 -9.017 1.00 68.94 104 VAL A CA 1
ATOM 801 C C . VAL A 1 104 ? 19.695 -0.099 -9.516 1.00 68.94 104 VAL A C 1
ATOM 803 O O . VAL A 1 104 ? 19.245 0.962 -9.095 1.00 68.94 104 VAL A O 1
ATOM 806 N N . VAL A 1 105 ? 20.686 -0.161 -10.404 1.00 68.31 105 VAL A N 1
ATOM 807 C CA . VAL A 1 105 ? 21.225 1.037 -11.054 1.00 68.31 105 VAL A CA 1
ATOM 808 C C . VAL A 1 105 ? 20.211 1.502 -12.094 1.00 68.31 105 VAL A C 1
ATOM 810 O O . VAL A 1 105 ? 20.023 0.832 -13.109 1.00 68.31 105 VAL A O 1
ATOM 813 N N . ILE A 1 106 ? 19.543 2.627 -11.836 1.00 68.56 106 ILE A N 1
ATOM 814 C CA . ILE A 1 106 ? 18.564 3.214 -12.751 1.00 68.56 106 ILE A CA 1
ATOM 815 C C . ILE A 1 106 ? 19.214 4.395 -13.474 1.00 68.56 106 ILE A C 1
ATOM 817 O O . ILE A 1 106 ? 19.633 5.376 -12.865 1.00 68.56 106 ILE A O 1
ATOM 821 N N . ASP A 1 107 ? 19.269 4.337 -14.804 1.00 71.38 107 ASP A N 1
ATOM 822 C CA . ASP A 1 107 ? 19.701 5.472 -15.623 1.00 71.38 107 ASP A CA 1
ATOM 823 C C . ASP A 1 107 ? 18.580 6.524 -15.729 1.00 71.38 107 ASP A C 1
ATOM 825 O O . ASP A 1 107 ? 17.898 6.638 -16.750 1.00 71.38 107 ASP A O 1
ATOM 829 N N . TRP A 1 108 ? 18.400 7.341 -14.683 1.00 69.06 108 TRP A N 1
ATOM 830 C CA . TRP A 1 108 ? 17.377 8.403 -14.618 1.00 69.06 108 TRP A CA 1
ATOM 831 C C . TRP A 1 108 ? 17.420 9.395 -15.789 1.00 69.06 108 TRP A C 1
ATOM 833 O O . TRP A 1 108 ? 16.402 9.982 -16.149 1.00 69.06 108 TRP A O 1
ATOM 843 N N . ASN A 1 109 ? 18.587 9.564 -16.414 1.00 69.81 109 ASN A N 1
ATOM 844 C CA . ASN A 1 109 ? 18.788 10.478 -17.539 1.00 69.81 109 ASN A CA 1
ATOM 845 C C . ASN A 1 109 ? 18.297 9.919 -18.888 1.00 69.81 109 ASN A C 1
ATOM 847 O O . ASN A 1 109 ? 18.164 10.685 -19.840 1.00 69.81 109 ASN A O 1
ATOM 851 N N . ASN A 1 110 ? 18.038 8.608 -18.981 1.00 66.94 110 ASN A N 1
ATOM 852 C CA . ASN A 1 110 ? 17.631 7.921 -20.213 1.00 66.94 110 ASN A CA 1
ATOM 853 C C . ASN A 1 110 ? 16.231 7.293 -20.132 1.00 66.94 110 ASN A C 1
ATOM 855 O O . ASN A 1 110 ? 15.844 6.561 -21.047 1.00 66.94 110 ASN A O 1
ATOM 859 N N . ILE A 1 111 ? 15.447 7.587 -19.087 1.00 67.25 111 ILE A N 1
ATOM 860 C CA . ILE A 1 111 ? 14.045 7.152 -19.009 1.00 67.25 111 ILE A CA 1
ATOM 861 C C . ILE A 1 111 ? 13.216 7.988 -20.001 1.00 67.25 111 ILE A C 1
ATOM 863 O O . ILE A 1 111 ? 12.615 9.005 -19.660 1.00 67.25 111 ILE A O 1
ATOM 867 N N . GLY A 1 112 ? 13.231 7.590 -21.273 1.00 64.06 112 GLY A N 1
ATOM 868 C CA . GLY A 1 112 ? 12.374 8.144 -22.317 1.00 64.06 112 GLY A CA 1
ATOM 869 C C . GLY A 1 112 ? 10.910 7.715 -22.165 1.00 64.06 112 GLY A C 1
ATOM 870 O O . GLY A 1 112 ? 10.576 6.800 -21.408 1.00 64.06 112 GLY A O 1
ATOM 871 N N . TYR A 1 113 ? 10.018 8.346 -22.929 1.00 59.72 113 TYR A N 1
ATOM 872 C CA . TYR A 1 113 ? 8.612 7.939 -23.008 1.00 59.72 113 TYR A CA 1
ATOM 873 C C . TYR A 1 113 ? 8.491 6.448 -23.378 1.00 59.72 113 TYR A C 1
ATOM 875 O O . TYR A 1 113 ? 9.094 6.011 -24.356 1.00 59.72 113 TYR A O 1
ATOM 883 N N . ASN A 1 114 ? 7.694 5.683 -22.617 1.00 64.12 114 ASN A N 1
ATOM 884 C CA . ASN A 1 114 ? 7.493 4.229 -22.785 1.00 64.12 114 ASN A CA 1
ATOM 885 C C . ASN A 1 114 ? 8.733 3.357 -22.471 1.00 64.12 114 ASN A C 1
ATOM 887 O O . ASN A 1 114 ? 8.824 2.203 -22.895 1.00 64.12 114 ASN A O 1
ATOM 891 N N . SER A 1 115 ? 9.694 3.896 -21.716 1.00 70.06 115 SER A N 1
ATOM 892 C CA . SER A 1 115 ? 10.769 3.113 -21.104 1.00 70.06 115 SER A CA 1
ATOM 893 C C . SER A 1 115 ? 10.483 2.890 -19.618 1.00 70.06 115 SER A C 1
ATOM 895 O O . SER A 1 115 ? 9.927 3.753 -18.940 1.00 70.06 115 SER A O 1
ATOM 897 N N . TYR A 1 116 ? 10.841 1.708 -19.127 1.00 69.44 116 TYR A N 1
ATOM 898 C CA . TYR A 1 116 ? 10.641 1.299 -17.740 1.00 69.44 116 TYR A CA 1
ATOM 899 C C . TYR A 1 116 ? 12.009 0.971 -17.165 1.00 69.44 116 TYR A C 1
ATOM 901 O O . TYR A 1 116 ? 12.774 0.254 -17.810 1.00 69.44 116 TYR A O 1
ATOM 909 N N . ALA A 1 117 ? 12.311 1.489 -15.977 1.00 66.75 117 ALA A N 1
ATOM 910 C CA . ALA A 1 117 ? 13.584 1.222 -15.314 1.00 66.75 117 ALA A CA 1
ATOM 911 C C . ALA A 1 117 ? 13.696 -0.249 -14.907 1.00 66.75 117 ALA A C 1
ATOM 913 O O . ALA A 1 117 ? 14.764 -0.845 -14.971 1.00 66.75 117 ALA A O 1
ATOM 914 N N . ILE A 1 118 ? 12.566 -0.830 -14.506 1.00 69.00 118 ILE A N 1
ATOM 915 C CA . ILE A 1 118 ? 12.444 -2.235 -14.143 1.00 69.00 118 ILE A CA 1
ATOM 916 C C . ILE A 1 118 ? 11.167 -2.745 -14.798 1.00 69.00 118 ILE A C 1
ATOM 918 O O . ILE A 1 118 ? 10.117 -2.109 -14.684 1.00 69.00 118 ILE A O 1
ATOM 922 N N . ARG A 1 119 ? 11.256 -3.877 -15.498 1.00 71.81 119 ARG A N 1
ATOM 923 C CA . ARG A 1 119 ? 10.113 -4.547 -16.120 1.00 71.81 119 ARG A CA 1
ATOM 924 C C . ARG A 1 119 ? 10.226 -6.042 -15.877 1.00 71.81 119 ARG A C 1
ATOM 926 O O . ARG A 1 119 ? 11.230 -6.646 -16.240 1.00 71.81 119 ARG A O 1
ATOM 933 N N . GLN A 1 120 ? 9.173 -6.634 -15.333 1.00 70.50 120 GLN A N 1
ATOM 934 C CA . GLN A 1 120 ? 9.058 -8.078 -15.172 1.00 70.50 120 GLN A CA 1
ATOM 935 C C . GLN A 1 120 ? 7.742 -8.555 -15.768 1.00 70.50 120 GLN A C 1
ATOM 937 O O . GLN A 1 120 ? 6.712 -7.886 -15.673 1.00 70.50 120 GLN A O 1
ATOM 942 N N . GLN A 1 121 ? 7.809 -9.698 -16.442 1.00 69.94 121 GLN A N 1
ATOM 943 C CA . GLN A 1 121 ? 6.680 -10.320 -17.112 1.00 69.94 121 GLN A CA 1
ATOM 944 C C . GLN A 1 121 ? 6.599 -11.777 -16.670 1.00 69.94 121 GLN A C 1
ATOM 946 O O . GLN A 1 121 ? 7.528 -12.543 -16.906 1.00 69.94 121 GLN A O 1
ATOM 951 N N . TYR A 1 122 ? 5.466 -12.163 -16.090 1.00 67.06 122 TYR A N 1
ATOM 952 C CA . TYR A 1 122 ? 5.150 -13.554 -15.783 1.00 67.06 122 TYR A CA 1
ATOM 953 C C . TYR A 1 122 ? 3.849 -13.938 -16.469 1.00 67.06 122 TYR A C 1
ATOM 955 O O . TYR A 1 122 ? 2.836 -13.258 -16.342 1.00 67.06 122 TYR A O 1
ATOM 963 N N . THR A 1 123 ? 3.834 -15.038 -17.206 1.00 65.38 123 THR A N 1
ATOM 964 C CA . THR A 1 123 ? 2.597 -15.512 -17.831 1.00 65.38 123 THR A CA 1
ATOM 965 C C . THR A 1 123 ? 1.736 -16.195 -16.767 1.00 65.38 123 THR A C 1
ATOM 967 O O . THR A 1 123 ? 2.151 -17.205 -16.202 1.00 65.38 123 THR A O 1
ATO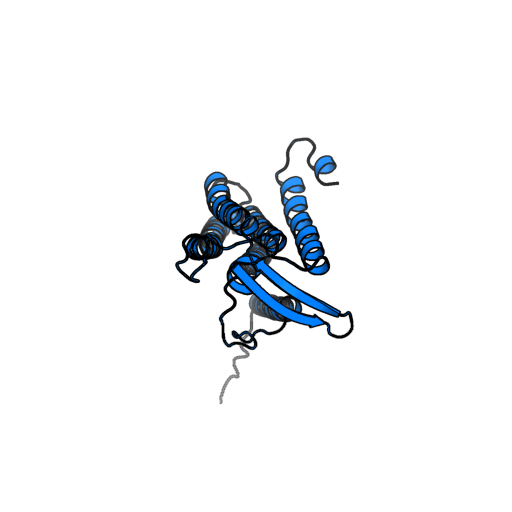M 970 N N . TRP A 1 124 ? 0.562 -15.633 -16.453 1.00 62.56 124 TRP A N 1
ATOM 971 C CA . TRP A 1 124 ? -0.282 -16.124 -15.356 1.00 62.56 124 TRP A CA 1
ATOM 972 C C . TRP A 1 124 ? -1.240 -17.213 -15.819 1.00 62.56 124 TRP A C 1
ATOM 974 O O . TRP A 1 124 ? -1.230 -18.325 -15.296 1.00 62.56 124 TRP A O 1
ATOM 984 N N . ILE A 1 125 ? -2.063 -16.898 -16.821 1.00 63.44 125 ILE A N 1
ATOM 985 C CA . ILE A 1 125 ? -3.086 -17.802 -17.345 1.00 63.44 125 ILE A CA 1
ATOM 986 C C . ILE A 1 125 ? -2.952 -17.843 -18.866 1.00 63.44 125 ILE A C 1
ATOM 988 O O . ILE A 1 125 ? -3.512 -17.014 -19.586 1.00 63.44 125 ILE A O 1
ATOM 992 N N . ASN A 1 126 ? -2.245 -18.864 -19.361 1.00 62.88 126 ASN A N 1
ATOM 993 C CA . ASN A 1 126 ? -2.030 -19.083 -20.797 1.00 62.88 126 ASN A CA 1
ATOM 994 C C . ASN A 1 126 ? -3.344 -19.237 -21.586 1.00 62.88 126 ASN A C 1
ATOM 996 O O . ASN A 1 126 ? -3.385 -18.913 -22.767 1.00 62.88 126 ASN A O 1
ATOM 1000 N N . SER A 1 127 ? -4.422 -19.717 -20.954 1.00 63.88 127 SER A N 1
ATOM 1001 C CA . SER A 1 127 ? -5.711 -19.958 -21.619 1.00 63.88 127 SER A CA 1
ATOM 1002 C C . SER A 1 127 ? -6.530 -18.693 -21.892 1.00 63.88 127 SER A C 1
ATOM 1004 O O . SER A 1 127 ? -7.365 -18.708 -22.791 1.00 63.88 127 SER A O 1
ATOM 1006 N N . ILE A 1 128 ? -6.304 -17.615 -21.135 1.00 64.12 128 ILE A N 1
ATOM 1007 C CA . ILE A 1 128 ? -7.014 -16.329 -21.273 1.00 64.12 128 ILE A CA 1
ATOM 1008 C C . ILE A 1 128 ? -6.059 -15.249 -21.826 1.00 64.12 128 ILE A C 1
ATOM 1010 O O . ILE A 1 128 ? -6.474 -14.137 -22.126 1.00 64.12 128 ILE A O 1
ATOM 1014 N N . GLY A 1 129 ? -4.773 -15.580 -22.005 1.00 65.31 129 GLY A N 1
ATOM 1015 C CA . GLY A 1 129 ? -3.747 -14.640 -22.460 1.00 65.31 129 GLY A CA 1
ATOM 1016 C C . GLY A 1 129 ? -3.378 -13.590 -21.410 1.00 65.31 129 GLY A C 1
ATOM 1017 O O . GLY A 1 129 ? -2.848 -12.546 -21.770 1.00 65.31 129 GLY A O 1
ATOM 1018 N N . VAL A 1 130 ? -3.669 -13.850 -20.130 1.00 66.88 130 VAL A N 1
ATOM 1019 C CA . VAL A 1 130 ? -3.375 -12.914 -19.038 1.00 66.88 130 VAL A CA 1
ATOM 1020 C C . VAL A 1 130 ? -1.939 -13.111 -18.573 1.00 66.88 130 VAL A C 1
ATOM 1022 O O . VAL A 1 130 ? -1.534 -14.214 -18.180 1.00 66.88 130 VAL A O 1
ATOM 1025 N N . SER A 1 131 ? -1.181 -12.023 -18.583 1.00 68.25 131 SER A N 1
ATOM 1026 C CA . SER A 1 131 ? 0.213 -11.968 -18.164 1.00 68.25 131 SER A CA 1
ATOM 1027 C C . SER A 1 131 ? 0.395 -10.890 -17.107 1.00 68.25 131 SER A C 1
ATOM 1029 O O . SER A 1 131 ? -0.048 -9.759 -17.247 1.00 68.25 131 SER A O 1
ATOM 1031 N N . TRP A 1 132 ? 1.079 -11.245 -16.033 1.00 71.50 132 TRP A N 1
ATOM 1032 C CA . TRP A 1 132 ? 1.520 -10.319 -15.014 1.00 71.50 132 TRP A CA 1
ATOM 1033 C C . TRP A 1 132 ? 2.685 -9.489 -15.540 1.00 71.50 132 TRP A C 1
ATOM 1035 O O . TRP A 1 132 ? 3.840 -9.914 -15.492 1.00 71.50 132 TRP A O 1
ATOM 1045 N N . HIS A 1 133 ? 2.376 -8.304 -16.052 1.00 76.88 133 HIS A N 1
ATOM 1046 C CA . HIS A 1 133 ? 3.370 -7.296 -16.390 1.00 76.88 133 HIS A CA 1
ATOM 1047 C C . HIS A 1 133 ? 3.438 -6.254 -15.288 1.00 76.88 133 HIS A C 1
ATOM 1049 O O . HIS A 1 133 ? 2.472 -5.525 -15.053 1.00 76.88 133 HIS A O 1
ATOM 1055 N N . VAL A 1 134 ? 4.598 -6.157 -14.652 1.00 79.44 134 VAL A N 1
ATOM 1056 C CA . VAL A 1 134 ? 4.890 -5.120 -13.666 1.00 79.44 134 VAL A CA 1
ATOM 1057 C C . VAL A 1 134 ? 6.097 -4.317 -14.083 1.00 79.44 134 VAL A C 1
ATOM 1059 O O . VAL A 1 134 ? 7.035 -4.833 -14.696 1.00 79.44 134 VAL A O 1
ATOM 1062 N N . GLY A 1 135 ? 6.076 -3.038 -13.748 1.00 79.69 135 GLY A N 1
ATOM 1063 C CA . GLY A 1 135 ? 7.228 -2.194 -13.955 1.00 79.69 135 GLY A CA 1
ATOM 1064 C C . GLY A 1 135 ? 7.113 -0.862 -13.254 1.00 79.69 135 GLY A C 1
ATOM 1065 O O . GLY A 1 135 ? 6.045 -0.452 -12.810 1.00 79.69 135 GLY A O 1
ATOM 1066 N N . LEU A 1 136 ? 8.259 -0.202 -13.152 1.00 82.31 136 LEU A N 1
ATOM 1067 C CA . LEU A 1 136 ? 8.376 1.132 -12.588 1.00 82.31 136 LEU A CA 1
ATOM 1068 C C . LEU A 1 136 ? 8.909 2.065 -13.672 1.00 82.31 136 LEU A C 1
ATOM 1070 O O . LEU A 1 136 ? 10.006 1.868 -14.204 1.00 82.31 136 LEU A O 1
ATOM 1074 N N . ASP A 1 137 ? 8.102 3.062 -14.020 1.00 81.12 137 ASP A N 1
ATOM 1075 C CA . ASP A 1 137 ? 8.490 4.180 -14.875 1.00 81.12 137 ASP A CA 1
ATOM 1076 C C . ASP A 1 137 ? 8.779 5.434 -14.030 1.00 81.12 137 ASP A C 1
ATOM 1078 O O . ASP A 1 137 ? 8.563 5.460 -12.813 1.00 81.12 137 ASP A O 1
ATOM 1082 N N . GLY A 1 138 ? 9.261 6.497 -14.680 1.00 78.75 138 GLY A N 1
ATOM 1083 C CA . GLY A 1 138 ? 9.613 7.749 -14.004 1.00 78.75 138 GLY A CA 1
ATOM 1084 C C . GLY A 1 138 ? 8.457 8.418 -13.241 1.00 78.75 138 GLY A C 1
ATOM 1085 O O . GLY A 1 138 ? 8.717 9.216 -12.344 1.00 78.75 138 GLY A O 1
ATOM 1086 N N . LEU A 1 139 ? 7.196 8.091 -13.553 1.00 83.38 139 LEU A N 1
ATOM 1087 C CA . LEU A 1 139 ? 6.018 8.606 -12.845 1.00 83.38 139 LEU A CA 1
ATOM 1088 C C . LEU A 1 139 ? 5.605 7.690 -11.684 1.00 83.38 139 LEU A C 1
ATOM 1090 O O . LEU A 1 139 ? 5.211 8.165 -10.620 1.00 83.38 139 LEU A O 1
ATOM 1094 N N . SER A 1 140 ? 5.732 6.382 -11.855 1.00 87.12 140 SER A N 1
ATOM 1095 C CA . SER A 1 140 ? 5.328 5.369 -10.884 1.00 87.12 140 SER A CA 1
ATOM 1096 C C . SER A 1 140 ? 6.258 5.355 -9.676 1.00 87.12 140 SER A C 1
ATOM 1098 O O . SER A 1 140 ? 5.777 5.219 -8.554 1.00 87.12 140 SER A O 1
ATOM 1100 N N . PHE A 1 141 ? 7.565 5.584 -9.861 1.00 86.88 141 PHE A N 1
ATOM 1101 C CA . PHE A 1 141 ? 8.524 5.689 -8.750 1.00 86.88 141 PHE A CA 1
ATOM 1102 C C . PHE A 1 141 ? 8.105 6.676 -7.651 1.00 86.88 141 PHE A C 1
ATOM 1104 O O . PHE A 1 141 ? 7.969 6.248 -6.500 1.00 86.88 141 PHE A O 1
ATOM 1111 N N . PRO A 1 142 ? 7.877 7.975 -7.941 1.00 89.81 142 PRO A N 1
ATOM 1112 C CA . PRO A 1 142 ? 7.495 8.927 -6.906 1.00 89.81 142 PRO A CA 1
ATOM 1113 C C . PRO A 1 142 ? 6.133 8.596 -6.287 1.00 89.81 142 PRO A C 1
ATOM 1115 O O . PRO A 1 142 ? 5.963 8.790 -5.085 1.00 89.81 142 PRO A O 1
ATOM 1118 N N . MET A 1 143 ? 5.183 8.048 -7.054 1.00 92.25 143 MET A N 1
ATOM 1119 C CA . MET A 1 143 ? 3.863 7.667 -6.531 1.00 92.25 143 MET A CA 1
ATOM 1120 C C . MET A 1 143 ? 3.935 6.474 -5.572 1.00 92.25 143 MET A C 1
ATOM 1122 O O . MET A 1 143 ? 3.321 6.499 -4.501 1.00 92.25 143 MET A O 1
ATOM 1126 N N . VAL A 1 144 ? 4.723 5.455 -5.913 1.00 92.19 144 VAL A N 1
ATOM 1127 C CA . VAL A 1 144 ? 4.974 4.295 -5.052 1.00 92.19 144 VAL A CA 1
ATOM 1128 C C . VAL A 1 144 ? 5.715 4.719 -3.788 1.00 92.19 144 VAL A C 1
ATOM 1130 O O . VAL A 1 144 ? 5.296 4.358 -2.687 1.00 92.19 144 VAL A O 1
ATOM 1133 N N . TRP A 1 145 ? 6.768 5.529 -3.921 1.00 93.00 145 TRP A N 1
ATOM 1134 C CA . TRP A 1 145 ? 7.540 6.017 -2.780 1.00 93.00 145 TRP A CA 1
ATOM 1135 C C . TRP A 1 145 ? 6.690 6.869 -1.833 1.00 93.00 145 TRP A C 1
ATOM 1137 O O . TRP A 1 145 ? 6.685 6.634 -0.623 1.00 93.00 145 TRP A O 1
ATOM 1147 N N . LEU A 1 146 ? 5.901 7.798 -2.379 1.00 94.06 146 LEU A N 1
ATOM 1148 C CA . LEU A 1 146 ? 4.990 8.633 -1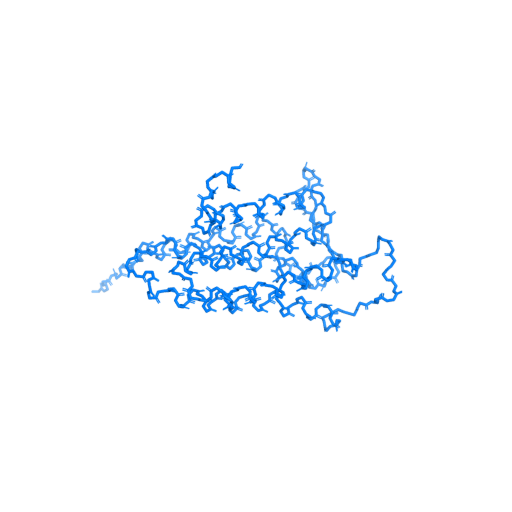.601 1.00 94.06 146 LEU A CA 1
ATOM 1149 C C . LEU A 1 146 ? 3.943 7.788 -0.868 1.00 94.06 146 LEU A C 1
ATOM 1151 O O . LEU A 1 146 ? 3.702 8.000 0.320 1.00 94.06 146 LEU A O 1
ATOM 1155 N N . THR A 1 147 ? 3.349 6.808 -1.550 1.00 94.12 147 THR A N 1
ATOM 1156 C CA . THR A 1 147 ? 2.368 5.899 -0.941 1.00 94.12 147 THR A CA 1
ATOM 1157 C C . THR A 1 147 ? 3.006 5.115 0.203 1.00 94.12 147 THR A C 1
ATOM 1159 O O . THR A 1 147 ? 2.478 5.110 1.314 1.00 94.12 147 THR A O 1
ATOM 1162 N N . ALA A 1 148 ? 4.180 4.522 -0.025 1.00 93.31 148 ALA A N 1
ATOM 1163 C CA . ALA A 1 148 ? 4.901 3.756 0.984 1.00 93.31 148 ALA A CA 1
ATOM 1164 C C . ALA A 1 148 ? 5.350 4.617 2.180 1.00 93.31 148 ALA A C 1
ATOM 1166 O O . ALA A 1 148 ? 5.399 4.114 3.298 1.00 93.31 148 ALA A O 1
ATOM 1167 N N . PHE A 1 149 ? 5.624 5.908 1.975 1.00 95.06 149 PHE A N 1
ATOM 1168 C CA . PHE A 1 149 ? 5.924 6.865 3.043 1.00 95.06 149 PHE A CA 1
ATOM 1169 C C . PHE A 1 149 ? 4.683 7.274 3.851 1.00 95.06 149 PHE A C 1
ATOM 1171 O O . PHE A 1 149 ? 4.745 7.398 5.075 1.00 95.06 149 PHE A O 1
ATOM 1178 N N . LEU A 1 150 ? 3.532 7.462 3.200 1.00 95.25 150 LEU A N 1
ATOM 1179 C CA . LEU A 1 150 ? 2.307 7.901 3.873 1.00 95.25 150 LEU A CA 1
ATOM 1180 C C . LEU A 1 150 ? 1.719 6.837 4.811 1.00 95.25 150 LEU A C 1
ATOM 1182 O O . LEU A 1 150 ? 1.126 7.191 5.830 1.00 95.25 150 LEU A O 1
ATOM 1186 N N . ILE A 1 151 ? 1.896 5.545 4.529 1.00 94.00 151 ILE A N 1
ATOM 1187 C CA . ILE A 1 151 ? 1.381 4.468 5.394 1.00 94.00 151 ILE A CA 1
ATOM 1188 C C . ILE A 1 151 ? 1.956 4.512 6.825 1.00 94.00 151 ILE A C 1
ATOM 1190 O O . ILE A 1 151 ? 1.164 4.629 7.760 1.00 94.00 151 ILE A O 1
ATOM 1194 N N . PRO A 1 152 ? 3.280 4.477 7.069 1.00 93.56 152 PRO A N 1
ATOM 1195 C CA . PRO A 1 152 ? 3.810 4.572 8.429 1.00 93.56 152 PRO A CA 1
ATOM 1196 C C . PRO A 1 152 ? 3.445 5.903 9.103 1.00 93.56 152 PRO A C 1
ATOM 1198 O O . PRO A 1 152 ? 3.127 5.918 10.291 1.00 93.56 152 PRO A O 1
ATOM 1201 N N . VAL A 1 153 ? 3.419 7.015 8.357 1.00 95.25 153 VAL A N 1
ATOM 1202 C CA . VAL A 1 153 ? 3.028 8.332 8.894 1.00 95.25 153 VAL A CA 1
ATOM 1203 C C . VAL A 1 153 ? 1.573 8.333 9.364 1.00 95.25 153 VAL A C 1
ATOM 1205 O O . VAL A 1 153 ? 1.285 8.790 10.469 1.00 95.25 153 VAL A O 1
ATOM 1208 N N . THR A 1 154 ? 0.655 7.797 8.560 1.00 93.44 154 THR A N 1
ATOM 1209 C CA . THR A 1 154 ? -0.769 7.713 8.921 1.00 93.44 154 THR A CA 1
ATOM 1210 C C . THR A 1 154 ? -0.977 6.819 10.139 1.00 93.44 154 THR A C 1
ATOM 1212 O O . THR A 1 154 ? -1.667 7.236 11.063 1.00 93.44 154 THR A O 1
ATOM 1215 N N . ILE A 1 155 ? -0.296 5.667 10.211 1.00 92.06 155 ILE A N 1
ATOM 1216 C CA . ILE A 1 155 ? -0.325 4.766 11.376 1.00 92.06 155 ILE A CA 1
ATOM 1217 C C . ILE A 1 155 ? 0.137 5.482 12.654 1.00 92.06 155 ILE A C 1
ATOM 1219 O O . ILE A 1 155 ? -0.481 5.321 13.706 1.00 92.06 155 ILE A O 1
ATOM 1223 N N . LEU A 1 156 ? 1.209 6.278 12.579 1.00 92.94 156 LEU A N 1
ATOM 1224 C CA . LEU A 1 156 ? 1.705 7.054 13.720 1.00 92.94 156 LEU A CA 1
ATOM 1225 C C . LEU A 1 156 ? 0.722 8.154 14.143 1.00 92.94 156 LEU A C 1
ATOM 1227 O O . LEU A 1 156 ? 0.526 8.372 15.336 1.00 92.94 156 LEU A O 1
ATOM 1231 N N . MET A 1 157 ? 0.077 8.825 13.187 1.00 91.75 157 MET A N 1
ATOM 1232 C CA . MET A 1 157 ? -0.906 9.875 13.478 1.00 91.75 157 MET A CA 1
ATOM 1233 C C . MET A 1 157 ? -2.198 9.324 14.089 1.00 91.75 157 MET A C 1
ATOM 1235 O O . MET A 1 157 ? -2.829 9.992 14.904 1.00 91.75 157 MET A O 1
ATOM 1239 N N . THR A 1 158 ? -2.586 8.096 13.742 1.00 90.00 158 THR A N 1
ATOM 1240 C CA . THR A 1 158 ? -3.796 7.435 14.258 1.00 90.00 158 THR A CA 1
ATOM 1241 C C . THR A 1 158 ? -3.509 6.463 15.402 1.00 90.00 158 THR A C 1
ATOM 1243 O O . THR A 1 158 ? -4.326 5.585 15.693 1.00 90.00 158 THR A O 1
ATOM 1246 N N . TRP A 1 159 ? -2.359 6.606 16.068 1.00 86.38 159 TRP A N 1
ATOM 1247 C CA . TRP A 1 159 ? -1.869 5.632 17.044 1.00 86.38 159 TRP A CA 1
ATOM 1248 C C . TRP A 1 159 ? -2.858 5.340 18.177 1.00 86.38 159 TRP A C 1
ATOM 1250 O O . TRP A 1 159 ? -2.990 4.185 18.581 1.00 86.38 159 TRP A O 1
ATOM 1260 N N . ASP A 1 160 ? -3.590 6.351 18.652 1.00 83.31 160 ASP A N 1
ATOM 1261 C CA . ASP A 1 160 ? -4.531 6.252 19.779 1.00 83.31 160 ASP A CA 1
ATOM 1262 C C . ASP A 1 160 ? -5.961 5.833 19.385 1.00 83.31 160 ASP A C 1
ATOM 1264 O O . ASP A 1 160 ? -6.871 5.832 20.218 1.00 83.31 160 ASP A O 1
ATOM 1268 N N . GLU A 1 161 ? -6.181 5.403 18.140 1.00 84.06 161 GLU A N 1
ATOM 1269 C CA . GLU A 1 161 ? -7.499 4.975 17.664 1.00 84.06 161 GLU A CA 1
ATOM 1270 C C . GLU A 1 161 ? -8.054 3.798 18.492 1.00 84.06 161 GLU A C 1
ATOM 1272 O O . GLU A 1 161 ? -7.379 2.786 18.707 1.00 84.06 161 GLU A O 1
ATOM 1277 N N . LYS A 1 162 ? -9.309 3.880 18.958 1.00 75.12 162 LYS A N 1
ATOM 1278 C CA . LYS A 1 162 ? -9.896 2.896 19.897 1.00 75.12 162 LYS A CA 1
ATOM 1279 C C . LYS A 1 162 ? -9.951 1.484 19.308 1.00 75.12 162 LYS A C 1
ATOM 1281 O O . LYS A 1 162 ? -9.701 0.504 20.015 1.00 75.12 162 LYS A O 1
ATOM 1286 N N . SER A 1 163 ? -10.184 1.391 18.002 1.00 80.38 163 SER A N 1
ATOM 1287 C CA . SER A 1 163 ? -10.273 0.132 17.252 1.00 80.38 163 SER A CA 1
ATOM 1288 C C . SER A 1 163 ? -9.042 -0.110 16.370 1.00 80.38 163 SER A C 1
ATOM 1290 O O . SER A 1 163 ? -9.133 -0.592 15.240 1.00 80.38 163 SER A O 1
ATOM 1292 N N . GLY A 1 164 ? -7.860 0.220 16.900 1.00 79.75 164 GLY A N 1
ATOM 1293 C CA . GLY A 1 164 ? -6.604 0.115 16.161 1.00 79.75 164 GLY A CA 1
ATOM 1294 C C . GLY A 1 164 ? -6.240 -1.288 15.646 1.00 79.75 164 GLY A C 1
ATOM 1295 O O . GLY A 1 164 ? -5.539 -1.363 14.644 1.00 79.75 164 GLY A O 1
ATOM 1296 N N . ALA A 1 165 ? -6.707 -2.384 16.261 1.00 80.94 165 ALA A N 1
ATOM 1297 C CA . ALA A 1 165 ? -6.416 -3.739 15.767 1.00 80.94 165 ALA A CA 1
ATOM 1298 C C . ALA A 1 165 ? -7.049 -4.055 14.403 1.00 80.94 165 ALA A C 1
ATOM 1300 O O . ALA A 1 165 ? -6.536 -4.902 13.685 1.00 80.94 165 ALA A O 1
ATOM 1301 N N . THR A 1 166 ? -8.138 -3.381 14.030 1.00 85.19 166 THR A N 1
ATOM 1302 C CA . THR A 1 166 ? -8.776 -3.536 12.712 1.00 85.19 166 THR A CA 1
ATOM 1303 C C . THR A 1 166 ? -8.433 -2.384 11.775 1.00 85.19 166 THR A C 1
ATOM 1305 O O . THR A 1 166 ? -8.283 -2.589 10.577 1.00 85.19 166 THR A O 1
ATOM 1308 N N . TYR A 1 167 ? -8.271 -1.176 12.321 1.00 89.00 167 TYR A N 1
ATOM 1309 C CA . TYR A 1 167 ? -8.014 0.032 11.539 1.00 89.00 167 TYR A CA 1
ATOM 1310 C C . TYR A 1 167 ? -6.647 0.016 10.834 1.00 89.00 167 TYR A C 1
ATOM 1312 O O . TYR A 1 167 ? -6.567 0.213 9.625 1.00 89.00 167 TYR A O 1
ATOM 1320 N N . HIS A 1 168 ? -5.566 -0.263 11.570 1.00 90.88 168 HIS A N 1
ATOM 1321 C CA . HIS A 1 168 ? -4.208 -0.174 11.020 1.00 90.88 168 HIS A CA 1
ATOM 1322 C C . HIS A 1 168 ? -3.914 -1.259 9.970 1.00 90.88 168 HIS A C 1
ATOM 1324 O O . HIS A 1 168 ? -3.331 -0.929 8.937 1.00 90.88 168 HIS A O 1
ATOM 1330 N N . PRO A 1 169 ? -4.360 -2.520 10.140 1.00 90.88 169 PRO A N 1
ATOM 1331 C CA . PRO A 1 169 ? -4.251 -3.503 9.068 1.00 90.88 169 PRO A CA 1
ATOM 1332 C C . PRO A 1 169 ? -5.036 -3.120 7.807 1.00 90.88 169 PRO A C 1
ATOM 1334 O O . PRO A 1 169 ? -4.522 -3.319 6.714 1.00 90.88 169 PRO A O 1
ATOM 1337 N N . LEU A 1 170 ? -6.227 -2.515 7.923 1.00 91.12 170 LEU A N 1
ATOM 1338 C CA . LEU A 1 170 ? -6.967 -2.013 6.753 1.00 91.12 170 LEU A CA 1
ATOM 1339 C C . LEU A 1 170 ? -6.196 -0.912 6.009 1.00 91.12 170 LEU A C 1
ATOM 1341 O O . LEU A 1 170 ? -6.185 -0.912 4.780 1.00 91.12 170 LEU A O 1
ATOM 1345 N N . LEU A 1 171 ? -5.510 -0.017 6.731 1.00 92.81 171 LEU A N 1
ATOM 1346 C CA . LEU A 1 171 ? -4.616 0.970 6.114 1.00 92.81 171 LEU A CA 1
ATOM 1347 C C . LEU A 1 171 ? -3.450 0.304 5.372 1.00 92.81 171 LEU A C 1
ATOM 1349 O O . LEU A 1 171 ? -3.143 0.695 4.249 1.00 92.81 171 LEU A O 1
ATOM 1353 N N . LEU A 1 172 ? -2.826 -0.718 5.965 1.00 92.62 172 LEU A N 1
ATOM 1354 C CA . LEU A 1 172 ? -1.731 -1.457 5.327 1.00 92.62 172 LEU A CA 1
ATOM 1355 C C . LEU A 1 172 ? -2.206 -2.222 4.075 1.00 92.62 172 LEU A C 1
ATOM 1357 O O . LEU A 1 172 ? -1.505 -2.215 3.064 1.00 92.62 172 LEU A O 1
ATOM 1361 N N . LEU A 1 173 ? -3.407 -2.816 4.117 1.00 91.56 173 LEU A N 1
ATOM 1362 C CA . LEU A 1 173 ? -4.046 -3.475 2.969 1.00 91.56 173 LEU A CA 1
ATOM 1363 C C . LEU A 1 173 ? -4.271 -2.483 1.826 1.00 91.56 173 LEU A C 1
ATOM 1365 O O . LEU A 1 173 ? -3.900 -2.750 0.685 1.00 91.56 173 LEU A O 1
ATOM 1369 N N . MET A 1 174 ? -4.844 -1.321 2.152 1.00 93.69 174 MET A N 1
ATOM 1370 C CA . MET A 1 174 ? -5.084 -0.240 1.200 1.00 93.69 174 MET A CA 1
ATOM 1371 C C . MET A 1 174 ? -3.775 0.258 0.582 1.00 93.69 174 MET A C 1
ATOM 1373 O O . MET A 1 174 ? -3.700 0.410 -0.633 1.00 93.69 174 MET A O 1
ATOM 1377 N N . GLY A 1 175 ? -2.735 0.463 1.394 1.00 93.19 175 GLY A N 1
ATOM 1378 C CA . GLY A 1 175 ? -1.415 0.875 0.919 1.00 93.19 175 GLY A CA 1
ATOM 1379 C C . GLY A 1 175 ? -0.800 -0.118 -0.064 1.00 93.19 175 GLY A C 1
ATOM 1380 O O . GLY A 1 175 ? -0.346 0.285 -1.130 1.00 93.19 175 GLY A O 1
ATOM 1381 N N . GLY A 1 176 ? -0.841 -1.414 0.256 1.00 91.25 176 GLY A N 1
ATOM 1382 C CA . GLY A 1 176 ? -0.351 -2.464 -0.640 1.00 91.25 176 GLY A CA 1
ATOM 1383 C C . GLY A 1 176 ? -1.124 -2.538 -1.958 1.00 91.25 176 GLY A C 1
ATOM 1384 O O . GLY A 1 176 ? -0.519 -2.634 -3.023 1.00 91.25 176 GLY A O 1
ATOM 1385 N N . ALA A 1 177 ? -2.454 -2.425 -1.903 1.00 90.88 177 ALA A N 1
ATOM 1386 C CA . ALA A 1 177 ? -3.290 -2.405 -3.100 1.00 90.88 177 ALA A CA 1
ATOM 1387 C C . ALA A 1 177 ? -3.014 -1.169 -3.979 1.00 90.88 177 ALA A C 1
ATOM 1389 O O . ALA A 1 177 ? -2.874 -1.311 -5.190 1.00 90.88 177 ALA A O 1
ATOM 1390 N N . LEU A 1 178 ? -2.851 0.020 -3.382 1.00 93.31 178 LEU A N 1
ATOM 1391 C CA . LEU A 1 178 ? -2.507 1.257 -4.099 1.00 93.31 178 LEU A CA 1
ATOM 1392 C C . LEU A 1 178 ? -1.141 1.172 -4.785 1.00 93.31 178 LEU A C 1
ATOM 1394 O O . LEU A 1 178 ? -0.999 1.597 -5.927 1.00 93.31 178 LEU A O 1
ATOM 1398 N N . ILE A 1 179 ? -0.145 0.590 -4.115 1.00 91.75 179 ILE A N 1
ATOM 1399 C CA . ILE A 1 179 ? 1.160 0.322 -4.728 1.00 91.75 179 ILE A CA 1
ATOM 1400 C C . ILE A 1 179 ? 0.993 -0.607 -5.940 1.00 91.75 179 ILE A C 1
ATOM 1402 O O . ILE A 1 179 ? 1.577 -0.344 -6.988 1.00 91.75 179 ILE A O 1
ATOM 1406 N N . GLY A 1 180 ? 0.162 -1.648 -5.825 1.00 88.12 180 GLY A N 1
ATOM 1407 C CA . GLY A 1 180 ? -0.154 -2.553 -6.933 1.00 88.12 180 GLY A CA 1
ATOM 1408 C C . GLY A 1 180 ? -0.739 -1.836 -8.154 1.00 88.12 180 GLY A C 1
ATOM 1409 O O . GLY A 1 180 ? -0.336 -2.129 -9.277 1.00 88.12 180 GLY A O 1
ATOM 1410 N N . VAL A 1 181 ? -1.608 -0.840 -7.943 1.00 90.12 181 VAL A N 1
ATOM 1411 C CA . VAL A 1 181 ? -2.169 -0.006 -9.023 1.00 90.12 181 VAL A CA 1
ATOM 1412 C C . VAL A 1 181 ? -1.078 0.751 -9.788 1.00 90.12 181 VAL A C 1
ATOM 1414 O O . VAL A 1 181 ? -1.139 0.815 -11.012 1.00 90.12 181 VAL A O 1
ATOM 1417 N N . PHE A 1 182 ? -0.078 1.308 -9.099 1.00 91.06 182 PHE A N 1
ATOM 1418 C CA . PHE A 1 182 ? 1.003 2.065 -9.750 1.00 91.06 182 PHE A CA 1
ATOM 1419 C C . PHE A 1 182 ? 2.036 1.187 -10.455 1.00 91.06 182 PHE A C 1
ATOM 1421 O O . PHE A 1 182 ? 2.746 1.657 -11.333 1.00 91.06 182 PHE A O 1
ATOM 1428 N N . VAL A 1 183 ? 2.143 -0.074 -10.054 1.00 87.69 183 VAL A N 1
ATOM 1429 C CA . VAL A 1 183 ? 3.146 -1.011 -10.567 1.00 87.69 183 VAL A CA 1
ATOM 1430 C C . VAL A 1 183 ? 2.612 -1.855 -11.734 1.00 87.69 183 VAL A C 1
ATOM 1432 O O . VAL A 1 183 ? 3.394 -2.378 -12.532 1.00 87.69 183 VAL A O 1
ATOM 1435 N N . ALA A 1 184 ? 1.292 -2.018 -11.839 1.00 86.19 184 ALA A N 1
ATOM 1436 C CA . ALA A 1 184 ? 0.661 -2.831 -12.871 1.00 86.19 184 ALA A CA 1
ATOM 1437 C C . ALA A 1 184 ? 0.740 -2.166 -14.257 1.00 86.19 184 ALA A C 1
ATOM 1439 O O . ALA A 1 184 ? 0.258 -1.053 -14.455 1.00 86.19 184 ALA A O 1
ATOM 1440 N N . LEU A 1 185 ? 1.298 -2.885 -15.236 1.00 84.31 185 LEU A N 1
ATOM 1441 C CA . LEU A 1 185 ? 1.350 -2.454 -16.640 1.00 84.31 185 LEU A CA 1
ATOM 1442 C C . LEU A 1 185 ? 0.261 -3.097 -17.508 1.00 84.31 185 LEU A C 1
ATOM 1444 O O . LEU A 1 185 ? -0.028 -2.600 -18.594 1.00 84.31 185 LEU A O 1
ATOM 1448 N N . ASP A 1 186 ? -0.329 -4.202 -17.048 1.00 83.44 186 ASP A N 1
ATOM 1449 C CA . ASP A 1 186 ? -1.478 -4.839 -17.697 1.00 83.44 186 ASP A CA 1
ATOM 1450 C C . ASP A 1 186 ? -2.792 -4.238 -17.168 1.00 83.44 186 ASP A C 1
ATOM 1452 O O . ASP A 1 186 ? -2.984 -4.102 -15.957 1.00 83.44 186 ASP A O 1
ATOM 1456 N N . LEU A 1 187 ? -3.724 -3.929 -18.077 1.00 83.50 187 LEU A N 1
ATOM 1457 C CA . LEU A 1 187 ? -5.055 -3.405 -17.770 1.00 83.50 187 LEU A CA 1
ATOM 1458 C C . LEU A 1 187 ? -5.842 -4.355 -16.861 1.00 83.50 187 LEU A C 1
ATOM 1460 O O . LEU A 1 187 ? -6.573 -3.899 -15.981 1.00 83.50 187 LEU A O 1
ATOM 1464 N N . PHE A 1 188 ? -5.691 -5.668 -17.058 1.00 82.75 188 PHE A N 1
ATOM 1465 C CA . PHE A 1 188 ? -6.383 -6.649 -16.230 1.00 82.75 188 PHE A CA 1
ATOM 1466 C C . PHE A 1 188 ? -5.926 -6.555 -14.767 1.00 82.75 188 PHE A C 1
ATOM 1468 O O . PHE A 1 188 ? -6.753 -6.430 -13.864 1.00 82.75 188 PHE A O 1
ATOM 1475 N N . MET A 1 189 ? -4.612 -6.561 -14.525 1.00 78.06 189 MET A N 1
ATOM 1476 C CA . MET A 1 189 ? -4.072 -6.487 -13.165 1.00 78.06 189 MET A CA 1
ATOM 1477 C C . MET A 1 189 ? -4.256 -5.118 -12.529 1.00 78.06 189 MET A C 1
ATOM 1479 O O . MET A 1 189 ? -4.574 -5.039 -11.342 1.00 78.06 189 MET A O 1
ATOM 1483 N N . PHE A 1 190 ? -4.153 -4.050 -13.320 1.00 85.38 190 PHE A N 1
ATOM 1484 C CA . PHE A 1 190 ? -4.543 -2.714 -12.892 1.00 85.38 190 PHE A CA 1
ATOM 1485 C C . PHE A 1 190 ? -5.983 -2.706 -12.364 1.00 85.38 190 PHE A C 1
ATOM 1487 O O . PHE A 1 190 ? -6.220 -2.230 -11.257 1.00 85.38 190 PHE A O 1
ATOM 1494 N N . TYR A 1 191 ? -6.931 -3.286 -13.108 1.00 85.69 191 TYR A N 1
ATOM 1495 C CA . TYR A 1 191 ? -8.333 -3.353 -12.697 1.00 85.69 191 TYR A CA 1
ATOM 1496 C C . TYR A 1 191 ? -8.524 -4.175 -11.415 1.00 85.69 191 TYR A C 1
ATOM 1498 O O . TYR A 1 191 ? -9.224 -3.736 -10.506 1.00 85.69 191 TYR A O 1
ATOM 1506 N N . VAL A 1 192 ? -7.853 -5.324 -11.289 1.00 84.94 192 VAL A N 1
ATOM 1507 C CA . VAL A 1 192 ? -7.904 -6.148 -10.068 1.00 84.94 192 VAL A CA 1
ATOM 1508 C C . VAL A 1 192 ? -7.401 -5.376 -8.849 1.00 84.94 192 VAL A C 1
ATOM 1510 O O . VAL A 1 192 ? -8.059 -5.384 -7.809 1.00 84.94 192 VAL A O 1
ATOM 1513 N N . PHE A 1 193 ? -6.259 -4.692 -8.955 1.00 87.19 193 PHE A N 1
ATOM 1514 C CA . PHE A 1 193 ? -5.745 -3.876 -7.856 1.00 87.19 193 PHE A CA 1
ATOM 1515 C C . PHE A 1 193 ? -6.635 -2.681 -7.555 1.00 87.19 193 PHE A C 1
ATOM 1517 O O . PHE A 1 193 ? -6.853 -2.360 -6.389 1.00 87.19 193 PHE A O 1
ATOM 1524 N N . TRP A 1 194 ? -7.183 -2.053 -8.588 1.00 86.81 194 TRP A N 1
ATOM 1525 C CA . TRP A 1 194 ? -8.114 -0.951 -8.437 1.00 86.81 194 TRP A CA 1
ATOM 1526 C C . TRP A 1 194 ? -9.355 -1.378 -7.641 1.00 86.81 194 TRP A C 1
ATOM 1528 O O . TRP A 1 194 ? -9.659 -0.766 -6.619 1.00 86.81 194 TRP A O 1
ATOM 1538 N N . GLU A 1 195 ? -9.991 -2.496 -7.994 1.00 87.62 195 GLU 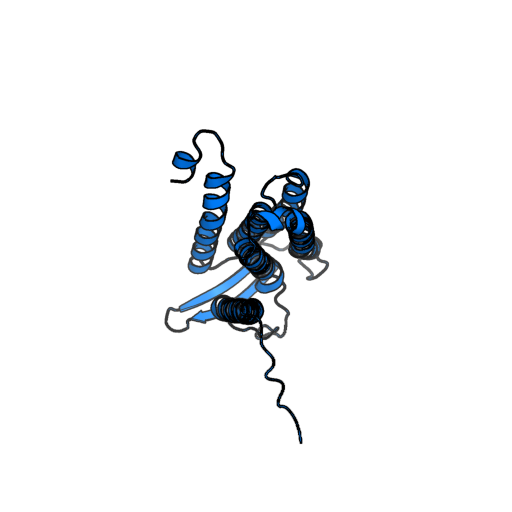A N 1
ATOM 1539 C CA . GLU A 1 195 ? -11.101 -3.075 -7.221 1.00 87.62 195 GLU A CA 1
ATOM 1540 C C . GLU A 1 195 ? -10.666 -3.483 -5.802 1.00 87.62 195 GLU A C 1
ATOM 1542 O O . GLU A 1 195 ? -11.378 -3.247 -4.822 1.00 87.62 195 GLU A O 1
ATOM 1547 N N . LEU A 1 196 ? -9.455 -4.033 -5.652 1.00 86.94 196 LEU A N 1
ATOM 1548 C CA . LEU A 1 196 ? -8.908 -4.401 -4.346 1.00 86.94 196 LEU A CA 1
ATOM 1549 C C . LEU A 1 196 ? -8.757 -3.186 -3.419 1.00 86.94 196 LEU A C 1
ATOM 1551 O O . LEU A 1 196 ? -8.937 -3.344 -2.215 1.00 86.94 196 LEU A O 1
ATOM 1555 N N . THR A 1 197 ? -8.467 -1.986 -3.939 1.00 89.44 197 THR A N 1
ATOM 1556 C CA . THR A 1 197 ? -8.390 -0.759 -3.119 1.00 89.44 197 THR A CA 1
ATOM 1557 C C . THR A 1 197 ? -9.748 -0.307 -2.580 1.00 89.44 197 THR A C 1
ATOM 1559 O O . THR A 1 197 ? -9.809 0.270 -1.489 1.00 89.44 197 THR A O 1
ATOM 1562 N N . LEU A 1 198 ? -10.844 -0.608 -3.285 1.00 87.69 198 LEU A N 1
ATOM 1563 C CA . LEU A 1 198 ? -12.194 -0.221 -2.870 1.00 87.69 198 LEU A CA 1
ATOM 1564 C C . LEU A 1 198 ? -12.645 -0.978 -1.617 1.00 87.69 198 LEU A C 1
ATOM 1566 O O . LEU A 1 198 ? -13.314 -0.403 -0.760 1.00 87.69 198 LEU A O 1
ATOM 1570 N N . ILE A 1 199 ? -12.226 -2.238 -1.458 1.00 86.69 199 ILE A N 1
ATOM 1571 C CA . ILE A 1 199 ? -12.592 -3.082 -0.310 1.00 86.69 199 ILE A CA 1
ATOM 1572 C C . ILE A 1 199 ? -12.171 -2.453 1.039 1.00 86.69 199 ILE A C 1
ATOM 1574 O O . ILE A 1 199 ? -13.043 -2.204 1.876 1.00 86.69 199 ILE A O 1
ATOM 1578 N N . PRO A 1 200 ? -10.879 -2.170 1.314 1.00 86.25 200 PRO A N 1
ATOM 1579 C CA . PRO A 1 200 ? -10.475 -1.542 2.567 1.00 86.25 200 PRO A CA 1
ATOM 1580 C C . PRO A 1 200 ? -11.017 -0.120 2.707 1.00 86.25 200 PRO A C 1
ATOM 1582 O O . PRO A 1 200 ? -11.393 0.267 3.814 1.00 86.25 200 PRO A O 1
ATOM 1585 N N . MET A 1 201 ? -11.109 0.640 1.610 1.00 87.69 201 MET A N 1
ATOM 1586 C CA . MET A 1 201 ? -11.673 1.991 1.626 1.00 87.69 201 MET A CA 1
ATOM 1587 C C . MET A 1 201 ? -13.121 1.982 2.132 1.00 87.69 201 MET A C 1
ATOM 1589 O O . MET A 1 201 ? -13.460 2.750 3.035 1.00 87.69 201 MET A O 1
ATOM 1593 N N . PHE A 1 202 ? -13.944 1.063 1.625 1.00 85.69 202 PHE A N 1
ATOM 1594 C CA . PHE A 1 202 ? -15.324 0.873 2.063 1.00 85.69 202 PHE A CA 1
ATOM 1595 C C . PHE A 1 202 ? -15.412 0.640 3.578 1.00 85.69 202 PHE A C 1
ATOM 1597 O O . PHE A 1 202 ? -16.169 1.324 4.268 1.00 85.69 202 PHE A O 1
ATOM 1604 N N . PHE A 1 203 ? -14.600 -0.268 4.131 1.00 86.75 203 PHE A N 1
ATOM 1605 C CA . PHE A 1 203 ? -14.610 -0.551 5.572 1.00 86.75 203 PHE A CA 1
ATOM 1606 C C . PHE A 1 203 ? -14.121 0.628 6.420 1.00 86.75 203 PHE A C 1
ATOM 1608 O O . PHE A 1 203 ? -14.684 0.894 7.489 1.00 86.75 203 PHE A O 1
ATOM 1615 N N . LEU A 1 204 ? -13.096 1.344 5.952 1.00 87.88 204 LEU A N 1
ATOM 1616 C CA . LEU A 1 204 ? -12.569 2.524 6.634 1.00 87.88 204 LEU A CA 1
ATOM 1617 C C . LEU A 1 204 ? -13.627 3.631 6.709 1.00 87.88 204 LEU A C 1
ATOM 1619 O O . LEU A 1 204 ? -13.882 4.155 7.795 1.00 87.88 204 LEU A O 1
ATOM 1623 N N . ILE A 1 205 ? -14.303 3.931 5.596 1.00 86.25 205 ILE A N 1
ATOM 1624 C CA . ILE A 1 205 ? -15.373 4.937 5.556 1.00 86.25 205 ILE A CA 1
ATOM 1625 C C . ILE A 1 205 ? -16.567 4.477 6.393 1.00 86.25 205 ILE A C 1
ATOM 1627 O O . ILE A 1 205 ? -17.061 5.238 7.221 1.00 86.25 205 ILE A O 1
ATOM 1631 N N . LEU A 1 206 ? -17.015 3.230 6.249 1.00 84.00 206 LEU A N 1
ATOM 1632 C CA . LEU A 1 206 ? -18.211 2.744 6.934 1.00 84.00 206 LEU A CA 1
ATOM 1633 C C . LEU A 1 206 ? -18.081 2.798 8.462 1.00 84.00 206 LEU A C 1
ATOM 1635 O O . LEU A 1 206 ? -19.040 3.152 9.153 1.00 84.00 206 LEU A O 1
ATOM 1639 N N . ASN A 1 207 ? -16.912 2.448 9.001 1.00 81.50 207 ASN A N 1
ATOM 1640 C CA . ASN A 1 207 ? -16.732 2.329 10.445 1.00 81.50 207 ASN A CA 1
ATOM 1641 C C . ASN A 1 207 ? -16.092 3.575 11.090 1.00 81.50 207 ASN A C 1
ATOM 1643 O O . ASN A 1 207 ? -16.474 3.917 12.211 1.00 81.50 207 ASN A O 1
ATOM 1647 N N . TRP A 1 208 ? -15.227 4.309 10.380 1.00 86.38 208 TRP A N 1
ATOM 1648 C CA . TRP A 1 208 ? -14.534 5.508 10.893 1.00 86.38 208 TRP A CA 1
ATOM 1649 C C . TRP A 1 208 ? -14.849 6.808 10.134 1.00 86.38 208 TRP A C 1
ATOM 1651 O O . TRP A 1 208 ? -14.305 7.859 10.464 1.00 86.38 208 TRP A O 1
ATOM 1661 N N . GLY A 1 209 ? -15.746 6.775 9.147 1.00 79.62 209 GLY A N 1
ATOM 1662 C CA . GLY A 1 209 ? -16.203 7.966 8.432 1.00 79.62 209 GLY A CA 1
ATOM 1663 C C . GLY A 1 209 ? -17.113 8.87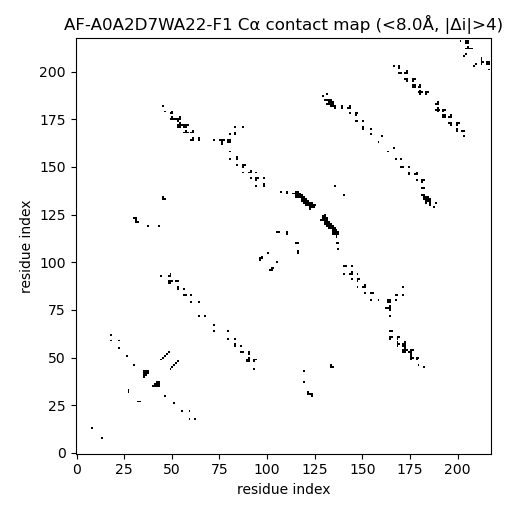9 9.264 1.00 79.62 209 GLY A C 1
ATOM 1664 O O . GLY A 1 209 ? -17.585 8.525 10.347 1.00 79.62 209 GLY A O 1
ATOM 1665 N N . GLY A 1 210 ? -17.375 10.075 8.729 1.00 79.50 210 GLY A N 1
ATOM 1666 C CA . GLY A 1 210 ? -18.160 11.129 9.381 1.00 79.50 210 GLY A CA 1
ATOM 1667 C C . GLY A 1 210 ? -19.670 10.854 9.498 1.00 79.50 210 GLY A C 1
ATOM 1668 O O . GLY A 1 210 ? -20.149 9.730 9.359 1.00 79.50 210 GLY A O 1
ATOM 1669 N N . LYS A 1 211 ? -20.455 11.913 9.753 1.00 75.31 211 LYS A N 1
ATOM 1670 C CA . LYS A 1 211 ? -21.902 11.820 10.057 1.00 75.31 211 LYS A CA 1
ATOM 1671 C C . LYS A 1 211 ? -22.724 11.069 8.993 1.00 75.31 211 LYS A C 1
ATOM 1673 O O . LYS A 1 211 ? -23.663 10.370 9.358 1.00 75.31 211 LYS A O 1
ATOM 1678 N N . GLU A 1 212 ? -22.339 11.149 7.719 1.00 77.25 212 GLU A N 1
ATOM 1679 C CA . GLU A 1 212 ? -23.029 10.505 6.585 1.00 77.25 212 GLU A CA 1
ATOM 1680 C C . GLU A 1 212 ? -22.268 9.297 6.005 1.00 77.25 212 GLU A C 1
ATOM 1682 O O . GLU A 1 212 ? -22.418 8.941 4.840 1.00 77.25 212 GLU A O 1
ATOM 1687 N N . ARG A 1 213 ? -21.468 8.608 6.830 1.00 78.38 213 ARG A N 1
ATOM 1688 C CA . ARG A 1 213 ? -20.631 7.460 6.425 1.00 78.38 213 ARG A CA 1
ATOM 1689 C C . ARG A 1 213 ? -21.340 6.326 5.680 1.00 78.38 213 ARG A C 1
ATOM 1691 O O . ARG A 1 213 ? -20.701 5.627 4.910 1.00 78.38 213 ARG A O 1
ATOM 1698 N N . ARG A 1 214 ? -22.645 6.123 5.905 1.00 70.56 214 ARG A N 1
ATOM 1699 C CA . ARG A 1 214 ? -23.426 5.094 5.194 1.00 70.56 214 ARG A CA 1
ATOM 1700 C C . ARG A 1 214 ? -23.739 5.491 3.754 1.00 70.56 214 ARG A C 1
ATOM 1702 O O . ARG A 1 214 ? -23.779 4.610 2.915 1.00 70.56 214 ARG A O 1
ATOM 1709 N N . TYR A 1 215 ? -23.952 6.782 3.499 1.00 74.62 215 TYR A N 1
ATOM 1710 C CA . TYR A 1 215 ? -24.149 7.315 2.152 1.00 74.62 215 TYR A CA 1
ATOM 1711 C C . TYR A 1 215 ? -22.810 7.416 1.413 1.00 74.62 215 TYR A C 1
ATOM 1713 O O . TYR A 1 215 ? -22.722 7.033 0.261 1.00 74.62 215 TYR A O 1
ATOM 1721 N N . ALA A 1 216 ? -21.747 7.842 2.103 1.00 67.12 216 ALA A N 1
ATOM 1722 C CA . ALA A 1 216 ? -20.405 7.951 1.522 1.00 67.12 216 ALA A CA 1
ATOM 1723 C C . ALA A 1 216 ? -19.724 6.601 1.211 1.00 67.12 216 ALA A C 1
ATOM 1725 O O . ALA A 1 216 ? -18.697 6.588 0.542 1.00 67.12 216 ALA A O 1
ATOM 1726 N N . ALA A 1 217 ? -20.246 5.492 1.745 1.00 64.38 217 ALA A N 1
ATOM 1727 C CA . ALA A 1 217 ? -19.749 4.140 1.490 1.00 64.38 217 ALA A CA 1
ATOM 1728 C C . ALA A 1 217 ? -20.600 3.364 0.463 1.00 64.38 217 ALA A C 1
ATOM 1730 O O . ALA A 1 217 ? -20.252 2.230 0.152 1.00 64.38 217 ALA A O 1
ATOM 1731 N N . GLN A 1 218 ? -21.724 3.923 -0.005 1.00 57.38 218 GLN A N 1
ATOM 1732 C CA . GLN A 1 218 ? -22.503 3.363 -1.121 1.00 57.38 218 GLN A CA 1
ATOM 1733 C C . GLN A 1 218 ? -21.915 3.799 -2.457 1.00 57.38 218 GLN A C 1
ATOM 1735 O O . GLN A 1 218 ? -22.025 2.985 -3.397 1.00 57.38 218 GLN A O 1
#

Nearest PDB structures (foldseek):
  8e9h-assembly1_L  TM=7.883E-01  e=1.253E-04  Mycolicibacterium smegmatis MC2 155
  7zmb-assembly1_5  TM=7.835E-01  e=2.191E-03  Thermochaetoides thermophila DSM 1495
  8j9j-assembly1_N5  TM=7.597E-01  e=3.389E-03  Euglena gracilis
  6u8y-assembly1_X  TM=7.751E-01  e=1.139E-02  Pyrococcus furiosus COM1
  6u8y-assembly1_h  TM=7.019E-01  e=8.940E-03  Pyrococcus furiosus COM1

Foldseek 3Di:
DDDPPPPPDDVVNVVLVVLVVVLVVCCCQVPPDPPQQAVDGHGPLQPCQQQVQLQSLLVSLQVVCVPDDPVCQVVC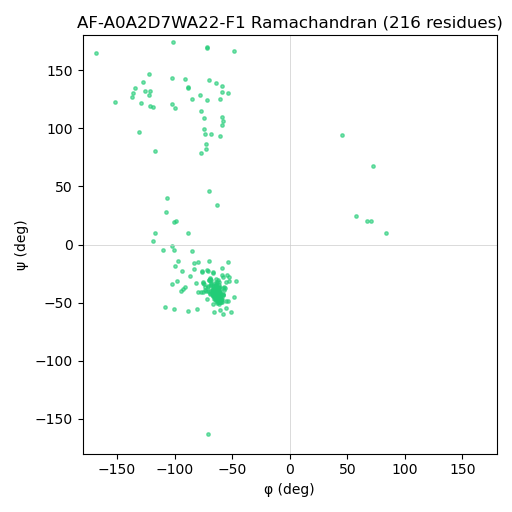LLVLLVSLLVSLVRNLVSLVCVLVCVRHNFPPVPLDPPDFSDWGWAQNDPVVRDIFIWTHGPVLSVQSNVLSVVLSVVSVVCVPPPNNSNLSSLSSNLSSLSNQLSGTPDPVSNVVSVVSNLVSVLVCLCPVNDPPSVVVSD

Secondary structure (DSSP, 8-state):
----------HHHHHHHHHHHHHHHHHHHHS---SS--TT----SSIIIIIIHHHHHHHHHHHHHHHS-HHHHHHHHHHHHHHHHHHHHHHHHHHHHHHTTSSS---GGG--TT--SEEEEEEEETTTTEEEEEEE-TTHHHHHHHHHHHHHHHHHHTTT-TTHHHHHHHHHHHHHHHHHHHHB-SHHHHHHHHHHHHHHHHHHHHHH--TTHHHHT-